Protein AF-A0A1G6AHR9-F1 (afdb_monomer_lite)

Sequence (220 aa):
MNVKSSYRYEGFCAQGEGILCKSDMSFWNGSPKLTDPRGVTFEIEEGVTEVEEGFFDMFPTLVRLDLPGSMKSLPLSDKSREIFRRNGVMISGEFDSFAESFAREQGLSFIHSDIELARAGNYFEHGADIVTLRFRDGTPQLRQESFCQGSSAGSSGGGEETVSLRSDFYKTLSQEDIADMCRGSCYKKVKENPKLGKFLKLAREKDGFWFSFSKPEVKG

Structure (mmCIF, N/CA/C/O backbone):
data_AF-A0A1G6AHR9-F1
#
_entry.id   AF-A0A1G6AHR9-F1
#
loop_
_atom_site.group_PDB
_atom_site.id
_atom_site.type_symbol
_atom_site.label_atom_id
_atom_site.label_alt_id
_atom_site.label_comp_id
_atom_site.label_asym_id
_atom_site.label_entity_id
_atom_site.label_seq_id
_atom_site.pdbx_PDB_ins_code
_atom_site.Cartn_x
_atom_site.Cartn_y
_atom_site.Cartn_z
_atom_site.occupancy
_atom_site.B_iso_or_equiv
_atom_site.auth_seq_id
_atom_site.auth_comp_id
_atom_site.auth_asym_id
_atom_site.auth_atom_id
_atom_site.pdbx_PDB_model_num
ATOM 1 N N . MET A 1 1 ? 6.353 17.408 16.648 1.00 49.16 1 MET A N 1
ATOM 2 C CA . MET A 1 1 ? 5.397 16.469 16.030 1.00 49.16 1 MET A CA 1
ATOM 3 C C . MET A 1 1 ? 4.271 17.300 15.461 1.00 49.16 1 MET A C 1
ATOM 5 O O . MET A 1 1 ? 3.679 18.051 16.219 1.00 49.16 1 MET A O 1
ATOM 9 N N . ASN A 1 2 ? 4.063 17.254 14.148 1.00 55.94 2 ASN A N 1
ATOM 10 C CA . ASN A 1 2 ? 2.998 17.989 13.462 1.00 55.94 2 ASN A CA 1
ATOM 11 C C . ASN A 1 2 ? 2.366 17.038 12.441 1.00 55.94 2 ASN A C 1
ATOM 13 O O . ASN A 1 2 ? 2.574 17.197 11.239 1.00 55.94 2 ASN A O 1
ATOM 17 N N . VAL A 1 3 ? 1.657 16.016 12.922 1.00 58.94 3 VAL A N 1
ATOM 18 C CA . VAL A 1 3 ? 0.803 15.203 12.055 1.00 58.94 3 VAL A CA 1
ATOM 19 C C . VAL A 1 3 ? -0.491 15.989 11.841 1.00 58.94 3 VAL A C 1
ATOM 21 O O . VAL A 1 3 ? -1.150 16.412 12.787 1.00 58.94 3 VAL A O 1
ATOM 24 N N . LYS A 1 4 ? -0.804 16.287 10.584 1.00 63.72 4 LYS A N 1
ATOM 25 C CA . LYS A 1 4 ? -2.020 16.963 10.150 1.00 63.72 4 LYS A CA 1
ATOM 26 C C . LYS A 1 4 ? -2.977 15.937 9.561 1.00 63.72 4 LYS A C 1
ATOM 28 O O . LYS A 1 4 ? -2.671 15.227 8.608 1.00 63.72 4 LYS A O 1
ATOM 33 N N . SER A 1 5 ? -4.170 15.930 10.122 1.00 59.62 5 SER A N 1
ATOM 34 C CA . SER A 1 5 ? -5.309 15.132 9.692 1.00 59.62 5 SER A CA 1
ATOM 35 C C . SER A 1 5 ? -6.088 15.892 8.615 1.00 59.62 5 SER A C 1
ATOM 37 O O . SER A 1 5 ? -6.446 17.053 8.818 1.00 59.62 5 SER A O 1
ATOM 39 N N . SER A 1 6 ? -6.357 15.275 7.463 1.00 57.28 6 SER A N 1
ATOM 40 C CA . SER A 1 6 ? -7.131 15.886 6.374 1.00 57.28 6 SER A CA 1
ATOM 41 C C . SER A 1 6 ? -8.182 14.932 5.796 1.00 57.28 6 SER A C 1
ATOM 43 O O . SER A 1 6 ? -8.174 13.728 6.048 1.00 57.28 6 SER A O 1
ATOM 45 N N . TYR A 1 7 ? -9.145 15.488 5.060 1.00 49.00 7 TYR A N 1
ATOM 46 C CA . TYR A 1 7 ? -10.164 14.721 4.344 1.00 49.00 7 TYR A CA 1
ATOM 47 C C . TYR A 1 7 ? -9.838 14.712 2.846 1.00 49.00 7 TYR A C 1
ATOM 49 O O . TYR A 1 7 ? -9.686 15.784 2.255 1.00 49.00 7 TYR A O 1
ATOM 57 N N . ARG A 1 8 ? -9.781 13.529 2.223 1.00 52.06 8 ARG A N 1
ATOM 58 C CA . ARG A 1 8 ? -9.722 13.370 0.758 1.00 52.06 8 ARG A CA 1
ATOM 59 C C . ARG A 1 8 ? -11.031 12.768 0.256 1.00 52.06 8 ARG A C 1
ATOM 61 O O . ARG A 1 8 ? -11.770 12.164 1.023 1.00 52.06 8 ARG A O 1
ATOM 68 N N . TYR A 1 9 ? -11.346 12.983 -1.024 1.00 42.28 9 TYR A N 1
ATOM 69 C CA . TYR A 1 9 ? -12.672 12.759 -1.626 1.00 42.28 9 TYR A CA 1
ATOM 70 C C . TYR A 1 9 ? -13.303 11.378 -1.308 1.00 42.28 9 TYR A C 1
ATOM 72 O O . TYR A 1 9 ? -14.528 11.291 -1.240 1.00 42.28 9 TYR A O 1
ATOM 80 N N . GLU A 1 10 ? -12.501 10.352 -0.990 1.00 54.78 10 GLU A N 1
ATOM 81 C CA . GLU A 1 10 ? -12.942 8.969 -0.729 1.00 54.78 10 GLU A CA 1
ATOM 82 C C . GLU A 1 10 ? -12.495 8.379 0.633 1.00 54.78 10 GLU A C 1
ATOM 84 O O . GLU A 1 10 ? -12.694 7.192 0.875 1.00 54.78 10 GLU A O 1
ATOM 89 N N . GLY A 1 11 ? -11.931 9.172 1.560 1.00 75.62 11 GLY A N 1
ATOM 90 C CA . GLY A 1 11 ? -11.449 8.636 2.842 1.00 75.62 11 GLY A CA 1
ATOM 91 C C . GLY A 1 11 ? -10.809 9.646 3.801 1.00 75.62 11 GLY A C 1
ATOM 92 O O . GLY A 1 11 ? -10.778 10.857 3.559 1.00 75.62 11 GLY A O 1
ATOM 93 N N . PHE A 1 12 ? -10.302 9.136 4.921 1.00 87.06 12 PHE A N 1
ATOM 94 C CA . PHE A 1 12 ? -9.514 9.899 5.893 1.00 87.06 12 PHE A CA 1
ATOM 95 C C . PHE A 1 12 ? -8.028 9.775 5.569 1.00 87.06 12 PHE A C 1
ATOM 97 O O . PHE A 1 12 ? -7.588 8.721 5.124 1.00 87.06 12 PHE A O 1
ATOM 104 N N . CYS A 1 13 ? -7.260 10.839 5.795 1.00 88.12 13 CYS A N 1
ATOM 105 C CA . CYS A 1 13 ? -5.829 10.854 5.518 1.00 88.12 13 CYS A CA 1
ATOM 106 C C . CYS A 1 13 ? -5.056 11.504 6.673 1.00 88.12 13 CYS A C 1
ATOM 108 O O . CYS A 1 13 ? -5.403 12.605 7.110 1.00 88.12 13 CYS A O 1
ATOM 110 N N . ALA A 1 14 ? -4.004 10.846 7.153 1.00 87.12 14 ALA A N 1
ATOM 111 C CA . ALA A 1 14 ? -3.049 11.401 8.107 1.00 87.12 14 ALA A CA 1
ATOM 112 C C . ALA A 1 14 ? -1.711 11.680 7.413 1.00 87.12 14 ALA A C 1
ATOM 114 O O . ALA A 1 14 ? -1.133 10.784 6.803 1.00 87.12 14 ALA A O 1
ATOM 115 N N . GLN A 1 15 ? -1.211 12.912 7.534 1.00 88.19 15 GLN A N 1
ATOM 116 C CA . GLN A 1 15 ? 0.034 13.361 6.906 1.00 88.19 15 GLN A CA 1
ATOM 117 C C . GLN A 1 15 ? 0.961 14.008 7.929 1.00 88.19 15 GLN A C 1
ATOM 119 O O . GLN A 1 15 ? 0.492 14.703 8.823 1.00 88.19 15 GLN A O 1
ATOM 124 N N . GLY A 1 16 ? 2.274 13.886 7.767 1.00 85.88 16 GLY A N 1
ATOM 125 C CA . GLY A 1 16 ? 3.261 14.573 8.603 1.00 85.88 16 GLY A CA 1
ATOM 126 C C . GLY A 1 16 ? 4.280 13.613 9.195 1.00 85.88 16 GLY A C 1
ATOM 127 O O . GLY A 1 16 ? 4.441 12.498 8.718 1.00 85.88 16 GLY A O 1
ATOM 128 N N . GLU A 1 17 ? 4.986 14.060 10.231 1.00 89.25 17 GLU A N 1
ATOM 129 C CA . GLU A 1 17 ? 6.124 13.321 10.783 1.00 89.25 17 GLU A CA 1
ATOM 130 C C . GLU A 1 17 ? 5.898 12.889 12.235 1.00 89.25 17 GLU A C 1
ATOM 132 O O . GLU A 1 17 ? 5.541 13.706 13.099 1.00 89.25 17 GLU A O 1
ATOM 137 N N . GLY A 1 18 ? 6.201 11.617 12.509 1.00 91.25 18 GLY A N 1
ATOM 138 C C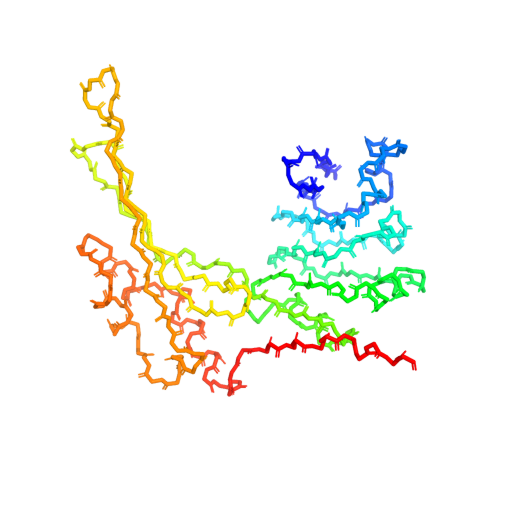A . GLY A 1 18 ? 6.242 11.044 13.853 1.00 91.25 18 GLY A CA 1
ATOM 139 C C . GLY A 1 18 ? 5.038 10.169 14.196 1.00 91.25 18 GLY A C 1
ATOM 140 O O . GLY A 1 18 ? 4.664 9.290 13.422 1.00 91.25 18 GLY A O 1
ATOM 141 N N . ILE A 1 19 ? 4.489 10.365 15.395 1.00 92.56 19 ILE A N 1
ATOM 142 C CA . ILE A 1 19 ? 3.442 9.513 15.973 1.00 92.56 19 ILE A CA 1
ATOM 143 C C . ILE A 1 19 ? 2.072 10.137 15.705 1.00 92.56 19 ILE A C 1
ATOM 145 O O . ILE A 1 19 ? 1.884 11.325 15.966 1.00 92.56 19 ILE A O 1
ATOM 149 N N . LEU A 1 20 ? 1.137 9.333 15.201 1.00 90.50 20 LEU A N 1
ATOM 150 C CA . LEU A 1 20 ? -0.270 9.689 15.041 1.00 90.50 20 LEU A CA 1
ATOM 151 C C . LEU A 1 20 ? -1.034 9.373 16.334 1.00 90.50 20 LEU A C 1
ATOM 153 O O . LEU A 1 20 ? -1.163 8.207 16.714 1.00 90.50 20 LEU A O 1
ATOM 157 N N . CYS A 1 21 ? -1.547 10.405 16.999 1.00 89.94 21 CYS A N 1
ATOM 158 C CA . CYS A 1 21 ? -2.158 10.313 18.326 1.00 89.94 21 CYS A CA 1
ATOM 159 C C . CYS A 1 21 ? -3.669 10.585 18.294 1.00 89.94 21 CYS A C 1
ATOM 161 O O . CYS A 1 21 ? -4.202 11.231 17.389 1.00 89.94 21 CYS A O 1
ATOM 163 N N . LYS A 1 22 ? -4.386 10.177 19.346 1.00 84.94 22 LYS A N 1
ATOM 164 C CA . LYS A 1 22 ? -5.823 10.465 19.525 1.00 84.94 22 LYS A CA 1
ATOM 165 C C . LYS A 1 22 ? -6.130 11.964 19.536 1.00 84.94 22 LYS A C 1
ATOM 167 O O . LYS A 1 22 ? -7.210 12.376 19.120 1.00 84.94 22 LYS A O 1
ATOM 172 N N . SER A 1 23 ? -5.195 12.804 19.980 1.00 83.69 23 SER A N 1
ATOM 173 C CA . SER A 1 23 ? -5.345 14.266 19.941 1.00 83.69 23 SER A CA 1
ATOM 174 C C . SER A 1 23 ? -5.464 14.820 18.517 1.00 83.69 23 SER A C 1
ATOM 176 O O . SER A 1 23 ? -6.190 15.796 18.294 1.00 83.69 23 SER A O 1
ATOM 178 N N . ASP A 1 24 ? -4.826 14.164 17.544 1.00 82.31 24 ASP A N 1
ATOM 179 C CA . ASP A 1 24 ? -4.840 14.562 16.129 1.00 82.31 24 ASP A CA 1
ATOM 180 C C . ASP A 1 24 ? -6.211 14.305 15.480 1.00 82.31 24 ASP A C 1
ATOM 182 O O . ASP A 1 24 ? -6.502 14.767 14.374 1.00 82.31 24 ASP A O 1
ATOM 186 N N . MET A 1 25 ? -7.095 13.608 16.202 1.00 73.31 25 MET A N 1
ATOM 187 C CA . MET A 1 25 ? -8.469 13.310 15.808 1.00 73.31 25 MET A CA 1
ATOM 188 C C . MET A 1 25 ? -9.457 14.423 16.137 1.00 73.31 25 MET A C 1
ATOM 190 O O . MET A 1 25 ? -10.611 14.348 15.713 1.00 73.31 25 MET A O 1
ATOM 194 N N . SER A 1 26 ? -9.042 15.457 16.875 1.00 70.56 26 SER A N 1
ATOM 195 C CA . SER A 1 26 ? -9.893 16.617 17.184 1.00 70.56 26 SER A CA 1
ATOM 196 C C . SER A 1 26 ? -10.528 17.232 15.930 1.00 70.56 26 SER A C 1
ATOM 198 O O . SER A 1 26 ? -11.651 17.724 15.990 1.00 70.56 26 SER A O 1
ATOM 200 N N . PHE A 1 27 ? -9.862 17.110 14.780 1.00 66.69 27 PHE A N 1
ATOM 201 C CA . PHE A 1 27 ? -10.362 17.549 13.480 1.00 66.69 27 PHE A CA 1
ATOM 202 C C . PHE A 1 27 ? -11.520 16.697 12.914 1.00 66.69 27 PHE A C 1
ATOM 204 O O . PHE A 1 27 ? -12.322 17.193 12.126 1.00 66.69 27 PHE A O 1
ATOM 211 N N . TRP A 1 28 ? -11.630 15.420 13.294 1.00 70.25 28 TRP A N 1
ATOM 212 C CA . TRP A 1 28 ? -12.630 14.483 12.759 1.00 70.25 28 TRP A CA 1
ATOM 213 C C . TRP A 1 28 ? -13.734 14.113 13.744 1.00 70.25 28 TRP A C 1
ATOM 215 O O . TRP A 1 28 ? -14.733 13.517 13.336 1.00 70.25 28 TRP A O 1
ATOM 225 N N . ASN A 1 29 ? -13.564 14.435 15.025 1.00 69.94 29 ASN A N 1
ATOM 226 C CA . ASN A 1 29 ? -14.528 14.079 16.055 1.00 69.94 29 ASN A CA 1
ATOM 227 C C . ASN A 1 29 ? -15.922 14.654 15.727 1.00 69.94 29 ASN A C 1
ATOM 229 O O . ASN A 1 29 ? -16.070 15.848 15.479 1.00 69.94 29 ASN A O 1
ATOM 233 N N . GLY A 1 30 ? -16.941 13.790 15.694 1.00 67.81 30 GLY A N 1
ATOM 234 C CA . GLY A 1 30 ? -18.312 14.154 15.311 1.00 67.81 30 GLY A CA 1
ATOM 235 C C . GLY A 1 30 ? -18.598 14.175 13.803 1.00 67.81 30 GLY A C 1
ATOM 236 O O . GLY A 1 30 ? -19.724 14.470 13.408 1.00 67.81 30 GLY A O 1
ATOM 237 N N . SER A 1 31 ? -17.628 13.835 12.946 1.00 78.94 31 SER A N 1
ATOM 238 C CA . SER A 1 31 ? -17.872 13.715 11.506 1.00 78.94 31 SER A CA 1
ATOM 239 C C . SER A 1 31 ? -18.769 12.505 11.202 1.00 78.94 31 SER A C 1
ATOM 241 O O . SER A 1 31 ? -18.386 11.377 11.528 1.00 78.94 31 SER A O 1
ATOM 243 N N . PRO A 1 32 ? -19.908 12.676 10.499 1.00 75.56 32 PRO A N 1
ATOM 244 C CA . PRO A 1 32 ? -20.780 11.558 10.118 1.00 75.56 32 PRO A CA 1
ATOM 245 C C . PRO A 1 32 ? -20.087 10.558 9.180 1.00 75.56 32 PRO A C 1
ATOM 247 O O . PRO A 1 32 ? -20.541 9.427 9.026 1.00 75.56 32 PRO A O 1
ATOM 250 N N . LYS A 1 33 ? -18.959 10.953 8.575 1.00 79.62 33 LYS A N 1
ATOM 251 C CA . LYS A 1 33 ? -18.164 10.102 7.685 1.00 79.62 33 LYS A CA 1
ATOM 252 C C . LYS A 1 33 ? -17.403 8.999 8.418 1.00 79.62 33 LYS A C 1
ATOM 254 O O . LYS A 1 33 ? -17.028 8.025 7.786 1.00 79.62 33 LYS A O 1
ATOM 259 N N . LEU A 1 34 ? -17.192 9.119 9.734 1.00 80.88 34 LEU A N 1
ATOM 260 C CA . LEU A 1 34 ? -16.561 8.060 10.544 1.00 80.88 34 LEU A CA 1
ATOM 261 C C . LEU A 1 34 ? -17.422 6.787 10.605 1.00 80.88 34 LEU A C 1
ATOM 263 O O . LEU A 1 34 ? -16.926 5.684 10.840 1.00 80.88 34 LEU A O 1
ATOM 267 N N . THR A 1 35 ? -18.727 6.953 10.405 1.00 81.94 35 THR A N 1
ATOM 268 C CA . THR A 1 35 ? -19.740 5.900 10.466 1.00 81.94 35 THR A CA 1
ATOM 269 C C . THR A 1 35 ? -20.418 5.693 9.114 1.00 81.94 35 THR A C 1
ATOM 271 O O . THR A 1 35 ? -21.567 5.256 9.082 1.00 81.94 35 THR A O 1
ATOM 274 N N . ASP A 1 36 ? -19.757 6.048 8.005 1.00 83.56 36 ASP A N 1
ATOM 275 C CA . ASP A 1 36 ? -20.334 5.858 6.673 1.00 83.56 36 ASP A CA 1
ATOM 276 C C . ASP A 1 36 ? -20.622 4.360 6.452 1.00 83.56 36 ASP A C 1
ATOM 278 O O . ASP A 1 36 ? -19.705 3.539 6.536 1.00 83.56 36 ASP A O 1
ATOM 282 N N . PRO A 1 37 ? -21.880 3.967 6.180 1.00 80.50 37 PRO A N 1
ATOM 283 C CA . PRO A 1 37 ? -22.239 2.560 6.021 1.00 80.50 37 PRO A CA 1
ATOM 284 C C . PRO A 1 37 ? -21.589 1.905 4.796 1.00 80.50 37 PRO A C 1
ATOM 286 O O . PRO A 1 37 ? -21.571 0.680 4.709 1.00 80.50 37 PRO A O 1
ATOM 289 N N . ARG A 1 38 ? -21.048 2.689 3.853 1.00 82.06 38 ARG A N 1
ATOM 290 C CA . ARG A 1 38 ? -20.290 2.178 2.698 1.00 82.06 38 ARG A CA 1
ATOM 291 C C . ARG A 1 38 ? -18.885 1.705 3.072 1.00 82.06 38 ARG A C 1
ATOM 293 O O . ARG A 1 38 ? -18.227 1.076 2.250 1.00 82.06 38 ARG A O 1
ATOM 300 N N . GLY A 1 39 ? -18.454 1.977 4.300 1.00 84.69 39 GLY A N 1
ATOM 301 C CA . GLY A 1 39 ? -17.122 1.672 4.781 1.00 84.69 39 GLY A CA 1
ATOM 302 C C . GLY A 1 39 ? -16.178 2.861 4.651 1.00 84.69 39 GLY A C 1
ATOM 303 O O . GLY A 1 39 ? -16.315 3.716 3.776 1.00 84.69 39 GLY A O 1
ATOM 304 N N . VAL A 1 40 ? -15.212 2.905 5.558 1.00 89.44 40 VAL A N 1
ATOM 305 C CA . VAL A 1 40 ? -14.203 3.955 5.635 1.00 89.44 40 VAL A CA 1
ATOM 306 C C . VAL A 1 40 ? -12.856 3.435 5.149 1.00 89.44 40 VAL A C 1
ATOM 308 O O . VAL A 1 40 ? -12.387 2.386 5.593 1.00 89.44 40 VAL A O 1
ATOM 311 N N . THR A 1 41 ? -12.212 4.208 4.279 1.00 90.38 41 THR A N 1
ATOM 312 C CA . THR A 1 41 ? -10.796 4.052 3.935 1.00 90.38 41 THR A CA 1
ATOM 313 C C . THR A 1 41 ? -9.971 5.074 4.707 1.00 90.38 41 THR A C 1
ATOM 315 O O . THR A 1 41 ? -10.351 6.245 4.797 1.00 90.38 41 THR A O 1
ATOM 318 N N . PHE A 1 42 ? -8.856 4.626 5.279 1.00 91.81 42 PHE A N 1
ATOM 319 C CA . PHE A 1 42 ? -7.911 5.475 5.993 1.00 91.81 42 PHE A CA 1
ATOM 320 C C . PHE A 1 42 ? -6.518 5.341 5.373 1.00 91.81 42 PHE A C 1
ATOM 322 O O . PHE A 1 42 ? -5.980 4.242 5.298 1.00 91.81 42 PHE A O 1
ATOM 329 N N . GLU A 1 43 ? -5.934 6.454 4.949 1.00 92.81 43 GLU A N 1
ATOM 330 C CA . GL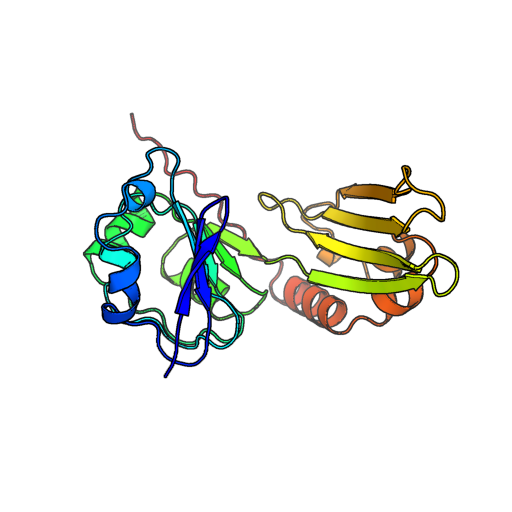U A 1 43 ? -4.592 6.535 4.374 1.00 92.81 43 GLU A CA 1
ATOM 331 C C . GLU A 1 43 ? -3.638 7.183 5.381 1.00 92.81 43 GLU A C 1
ATOM 333 O O . GLU A 1 43 ? -3.888 8.286 5.870 1.00 92.81 43 GLU A O 1
ATOM 338 N N . ILE A 1 44 ? -2.541 6.507 5.707 1.00 92.69 44 ILE A N 1
ATOM 339 C CA . ILE A 1 44 ? -1.424 7.102 6.439 1.00 92.69 44 ILE A CA 1
ATOM 340 C C . ILE A 1 44 ? -0.309 7.372 5.429 1.00 92.69 44 ILE A C 1
ATOM 342 O O . ILE A 1 44 ? 0.151 6.462 4.743 1.00 92.69 44 ILE A O 1
ATOM 346 N N . GLU A 1 45 ? 0.129 8.622 5.330 1.00 91.19 45 GLU A N 1
ATOM 347 C CA . GLU A 1 45 ? 1.196 9.007 4.408 1.00 91.19 45 GLU A CA 1
ATOM 348 C C . GLU A 1 45 ? 2.596 8.832 5.004 1.00 91.19 45 GLU A C 1
ATOM 350 O O . GLU A 1 45 ? 2.790 8.731 6.219 1.00 91.19 45 GLU A O 1
ATOM 355 N N . GLU A 1 46 ? 3.586 8.826 4.108 1.00 91.25 46 GLU A N 1
ATOM 356 C CA . GLU A 1 46 ? 5.005 8.805 4.453 1.00 91.25 46 GLU A CA 1
ATOM 357 C C . GLU A 1 46 ? 5.376 9.874 5.490 1.00 91.25 46 GLU A C 1
ATOM 359 O O . GLU A 1 46 ? 4.892 11.007 5.462 1.00 91.25 46 GLU A O 1
ATOM 364 N N . GLY A 1 47 ? 6.281 9.497 6.395 1.00 91.12 47 GLY A N 1
ATOM 365 C CA . GLY A 1 47 ? 6.736 10.322 7.518 1.00 91.12 47 GLY A CA 1
ATOM 366 C C . GLY A 1 47 ? 6.095 9.937 8.853 1.00 91.12 47 GLY A C 1
ATOM 367 O O . GLY A 1 47 ? 6.732 10.083 9.902 1.00 91.12 47 GLY A O 1
ATOM 368 N N . VAL A 1 48 ? 4.888 9.365 8.838 1.00 93.38 48 VAL A N 1
ATOM 369 C CA . VAL A 1 48 ? 4.273 8.789 10.039 1.00 93.38 48 VAL A CA 1
ATOM 370 C C . VAL A 1 48 ? 4.926 7.440 10.330 1.00 93.38 48 VAL A C 1
ATOM 372 O O . VAL A 1 48 ? 4.994 6.559 9.469 1.00 93.38 48 VAL A O 1
ATOM 375 N N . THR A 1 49 ? 5.434 7.273 11.548 1.00 94.19 49 THR A N 1
ATOM 376 C CA . THR A 1 49 ? 6.196 6.082 11.947 1.00 94.19 49 THR A CA 1
ATOM 377 C C . THR A 1 49 ? 5.449 5.191 12.923 1.00 94.19 49 THR A C 1
ATOM 379 O O . THR A 1 49 ? 5.738 3.999 12.987 1.00 94.19 49 THR A O 1
ATOM 382 N N . GLU A 1 50 ? 4.524 5.742 13.708 1.00 95.00 50 GLU A N 1
ATOM 383 C CA . GLU A 1 50 ? 3.795 4.997 14.736 1.00 95.00 50 GLU A CA 1
ATOM 384 C C . GLU A 1 50 ? 2.366 5.520 14.880 1.00 95.00 50 GLU A C 1
ATOM 386 O O . GLU A 1 50 ? 2.089 6.688 14.600 1.00 95.00 50 GLU A O 1
ATOM 391 N N . VAL A 1 51 ? 1.470 4.661 15.360 1.00 94.12 51 VAL A N 1
ATOM 392 C CA . VAL A 1 51 ? 0.091 5.020 15.710 1.00 94.12 51 VAL A CA 1
ATOM 393 C C . VAL A 1 51 ? -0.150 4.718 17.185 1.00 94.12 51 VAL A C 1
ATOM 395 O O . VAL A 1 51 ? 0.203 3.648 17.670 1.00 94.12 51 VAL A O 1
ATOM 398 N N . GLU A 1 52 ? -0.761 5.648 17.909 1.00 94.19 52 GLU A N 1
ATOM 399 C CA . GLU A 1 52 ? -1.133 5.444 19.308 1.00 94.19 52 GLU A CA 1
ATOM 400 C C . GLU A 1 52 ? -2.196 4.339 19.458 1.00 94.19 52 GLU A C 1
ATOM 402 O O . GLU A 1 52 ? -3.141 4.229 18.669 1.00 94.19 52 GLU A O 1
ATOM 407 N N . GLU A 1 53 ? -2.082 3.535 20.517 1.00 94.19 53 GLU A N 1
ATOM 408 C CA . GLU A 1 53 ? -3.039 2.467 20.794 1.00 94.19 53 GLU A CA 1
ATOM 409 C C . GLU A 1 53 ? -4.475 2.997 20.938 1.00 94.19 53 GLU A C 1
ATOM 411 O O . GLU A 1 53 ? -4.772 3.931 21.690 1.00 94.19 53 GLU A O 1
ATOM 416 N N . GLY A 1 54 ? -5.404 2.354 20.231 1.00 89.31 54 GLY A N 1
ATOM 417 C CA . GLY A 1 54 ? -6.823 2.707 20.246 1.00 89.31 54 GLY A CA 1
ATOM 418 C C . GLY A 1 54 ? -7.167 3.946 19.418 1.00 89.31 54 GLY A C 1
ATOM 419 O O . GLY A 1 54 ? -8.300 4.412 19.476 1.00 89.31 54 GLY A O 1
ATOM 420 N N . PHE A 1 55 ? -6.235 4.483 18.626 1.00 91.56 55 PHE A N 1
ATOM 421 C CA . PHE A 1 55 ? -6.551 5.495 17.613 1.00 91.56 55 PHE A CA 1
ATOM 422 C C . PHE A 1 55 ? -7.687 5.034 16.681 1.00 91.56 55 PHE A C 1
ATOM 424 O O . PHE A 1 55 ? -8.625 5.779 16.395 1.00 91.56 55 PHE A O 1
ATOM 431 N N . PHE A 1 56 ? -7.659 3.764 16.266 1.00 92.50 56 PHE A N 1
ATOM 432 C CA . PHE A 1 56 ? -8.657 3.213 15.350 1.00 92.50 56 PHE A CA 1
ATOM 433 C C . PHE A 1 56 ? -10.016 2.882 15.992 1.00 92.50 56 PHE A C 1
ATOM 435 O O . PHE A 1 56 ? -10.969 2.556 15.282 1.00 92.50 56 PHE A O 1
ATOM 442 N N . ASP A 1 57 ? -10.172 3.062 17.307 1.00 91.31 57 ASP A N 1
ATOM 443 C CA . ASP A 1 57 ? -11.422 2.781 18.030 1.00 91.31 57 ASP A CA 1
ATOM 444 C C . ASP A 1 57 ? -12.594 3.672 17.608 1.00 91.31 57 ASP A C 1
ATOM 446 O O . ASP A 1 57 ? -13.749 3.390 17.956 1.00 91.31 57 ASP A O 1
ATOM 450 N N . MET A 1 58 ? -12.308 4.756 16.887 1.00 86.50 58 MET A N 1
ATOM 451 C CA . MET A 1 58 ? -13.296 5.703 16.376 1.00 86.50 58 MET A CA 1
ATOM 452 C C . MET A 1 58 ? -13.734 5.431 14.934 1.00 86.50 58 MET A C 1
ATOM 454 O O . MET A 1 58 ? -14.604 6.144 14.437 1.00 86.50 58 MET A O 1
ATOM 458 N N . PHE A 1 59 ? -13.180 4.414 14.267 1.00 90.19 59 PHE A N 1
ATOM 459 C CA . PHE A 1 59 ? -13.538 4.053 12.891 1.00 90.19 59 PHE A CA 1
ATOM 460 C C . PHE A 1 59 ? -14.299 2.719 12.866 1.00 90.19 59 PHE A C 1
ATOM 462 O O . PHE A 1 59 ? -13.781 1.715 12.381 1.00 90.19 59 PHE A O 1
ATOM 469 N N . PRO A 1 60 ? -15.547 2.661 13.372 1.00 90.25 60 PRO A N 1
ATOM 470 C CA . PRO A 1 60 ? -16.295 1.406 13.491 1.00 90.25 60 PRO A CA 1
ATOM 471 C C . PRO A 1 60 ? -16.598 0.745 12.140 1.00 90.25 60 PRO A C 1
ATOM 473 O O . PRO A 1 60 ? -16.887 -0.450 12.093 1.00 90.25 60 PRO A O 1
ATOM 476 N N . THR A 1 61 ? -16.544 1.517 11.055 1.00 91.88 61 THR A N 1
ATOM 477 C CA . THR A 1 61 ? -16.821 1.086 9.680 1.00 91.88 61 THR A CA 1
ATOM 478 C C . THR A 1 61 ? -15.553 1.026 8.825 1.00 91.88 61 THR A C 1
ATOM 480 O O . THR A 1 61 ? -15.649 0.981 7.605 1.00 91.88 61 THR A O 1
ATOM 483 N N . LEU A 1 62 ? -14.354 1.024 9.427 1.00 92.56 62 LEU A N 1
ATOM 484 C CA . LEU A 1 62 ? -13.100 0.890 8.679 1.00 92.56 62 LEU A CA 1
ATOM 485 C C . LEU A 1 62 ? -13.124 -0.391 7.836 1.00 92.56 62 LEU A C 1
ATOM 487 O O . LEU A 1 62 ? -13.410 -1.462 8.370 1.00 92.56 62 LEU A O 1
ATOM 491 N N . VAL A 1 63 ? -12.827 -0.269 6.543 1.00 92.38 63 VAL A N 1
ATOM 492 C CA . VAL A 1 63 ? -12.733 -1.393 5.593 1.00 92.38 63 VAL A CA 1
ATOM 493 C C . VAL A 1 63 ? -11.361 -1.485 4.937 1.00 92.38 63 VAL A C 1
ATOM 495 O O . VAL A 1 63 ? -10.974 -2.561 4.489 1.00 92.38 63 VAL A O 1
ATOM 498 N N . ARG A 1 64 ? -10.606 -0.382 4.896 1.00 92.12 64 ARG A N 1
ATOM 499 C CA . ARG A 1 64 ? -9.279 -0.342 4.283 1.00 92.12 64 ARG A CA 1
ATOM 500 C C . ARG A 1 64 ? -8.349 0.609 5.025 1.00 92.12 64 ARG A C 1
ATOM 502 O O . ARG A 1 64 ? -8.760 1.715 5.376 1.00 92.12 64 ARG A O 1
ATOM 509 N N . LEU A 1 65 ? -7.113 0.171 5.232 1.00 94.50 65 LEU A N 1
ATOM 510 C CA . LEU A 1 65 ? -6.057 0.941 5.876 1.00 94.50 65 LEU A CA 1
ATOM 511 C C . LEU A 1 65 ? -4.776 0.877 5.043 1.00 94.50 65 LEU A C 1
ATOM 513 O O . LEU A 1 65 ? -4.171 -0.187 4.918 1.00 94.50 65 LEU A O 1
ATOM 517 N N . ASP A 1 66 ? -4.356 2.026 4.525 1.00 93.50 66 ASP A N 1
ATOM 518 C CA . ASP A 1 66 ? -3.151 2.160 3.712 1.00 93.50 66 ASP A CA 1
ATOM 519 C C . ASP A 1 66 ? -2.009 2.651 4.611 1.00 93.50 66 ASP A C 1
ATOM 521 O O . ASP A 1 66 ? -2.098 3.716 5.227 1.00 93.50 66 ASP A O 1
ATOM 525 N N . LEU A 1 67 ? -0.965 1.830 4.739 1.00 94.50 67 LEU A N 1
ATOM 526 C CA . LEU A 1 67 ? 0.186 2.055 5.610 1.00 94.50 67 LEU A CA 1
ATOM 527 C C . LEU A 1 67 ? 1.433 2.413 4.782 1.00 94.50 67 LEU A C 1
ATOM 529 O O . LEU A 1 67 ? 1.731 1.719 3.803 1.00 94.50 67 LEU A O 1
ATOM 533 N N . PRO A 1 68 ? 2.199 3.441 5.190 1.00 93.38 68 PRO A N 1
ATOM 534 C CA . PRO A 1 68 ? 3.403 3.863 4.487 1.00 93.38 68 PRO A CA 1
ATOM 535 C C . PRO A 1 68 ? 4.584 2.940 4.807 1.00 93.38 68 PRO A C 1
ATOM 537 O O . PRO A 1 68 ? 4.585 2.222 5.814 1.00 93.38 68 PRO A O 1
ATOM 540 N N . GLY A 1 69 ? 5.638 3.012 3.994 1.00 90.38 69 GLY A N 1
ATOM 541 C CA . GLY A 1 69 ? 6.896 2.308 4.243 1.00 90.38 69 GLY A CA 1
ATOM 542 C C . GLY A 1 69 ? 7.610 2.795 5.510 1.00 90.38 69 GLY A C 1
ATOM 543 O O . GLY A 1 69 ? 8.342 2.028 6.137 1.00 90.38 69 GLY A O 1
ATOM 544 N N . SER A 1 70 ? 7.363 4.039 5.940 1.00 93.06 70 SER A N 1
ATOM 545 C CA . SER A 1 70 ? 7.894 4.597 7.191 1.00 93.06 70 SER A CA 1
ATOM 546 C C . SER A 1 70 ? 7.298 3.998 8.471 1.00 93.06 70 SER A C 1
ATOM 548 O O . SER A 1 70 ? 7.865 4.213 9.547 1.00 93.06 70 SER A O 1
ATOM 550 N N . MET A 1 71 ? 6.179 3.267 8.384 1.00 94.94 71 MET A N 1
ATOM 551 C CA . MET A 1 71 ? 5.464 2.720 9.539 1.00 94.94 71 MET A CA 1
ATOM 552 C C . MET A 1 71 ? 6.266 1.620 10.245 1.00 94.94 71 MET A C 1
ATOM 554 O O . MET A 1 71 ? 6.802 0.710 9.615 1.00 94.94 71 MET A O 1
ATOM 558 N N . LYS A 1 72 ? 6.311 1.684 11.576 1.00 93.94 72 LYS A N 1
ATOM 559 C CA . LYS A 1 72 ? 7.062 0.757 12.438 1.00 93.94 72 LYS A CA 1
ATOM 560 C C . LYS A 1 72 ? 6.211 0.106 13.517 1.00 93.94 72 LYS A C 1
ATOM 562 O O . LYS A 1 72 ? 6.565 -0.975 13.978 1.00 93.94 72 LYS A O 1
ATOM 567 N N . SER A 1 73 ? 5.148 0.772 13.964 1.00 94.31 73 SER A N 1
ATOM 568 C CA . SER A 1 73 ? 4.339 0.306 15.089 1.00 94.31 73 SER A CA 1
ATOM 569 C C . SER A 1 73 ? 2.882 0.725 14.949 1.00 94.31 73 SER A C 1
ATOM 571 O O . SER A 1 73 ? 2.577 1.891 14.705 1.00 94.31 73 SER A O 1
ATOM 573 N N . LEU A 1 74 ? 1.983 -0.238 15.136 1.00 95.50 74 LEU A N 1
ATOM 574 C CA . LEU A 1 74 ? 0.538 -0.036 15.117 1.00 95.50 74 LEU A CA 1
ATOM 575 C C . LEU A 1 74 ? -0.110 -0.933 16.186 1.00 95.50 74 LEU A C 1
ATOM 577 O O . LEU A 1 74 ? -0.665 -1.989 15.871 1.00 95.50 74 LEU A O 1
ATOM 581 N N . PRO A 1 75 ? 0.013 -0.576 17.476 1.00 93.75 75 PRO A N 1
ATOM 582 C CA . PRO A 1 75 ? -0.670 -1.277 18.551 1.00 93.75 75 PRO A CA 1
ATOM 583 C C . PRO A 1 75 ? -2.192 -1.168 18.390 1.00 93.75 75 PRO A C 1
ATOM 585 O O . PRO A 1 75 ? -2.763 -0.079 18.318 1.00 93.75 75 PRO A O 1
ATOM 588 N N . LEU A 1 76 ? -2.859 -2.322 18.361 1.00 93.44 76 LEU A N 1
ATOM 589 C CA . LEU A 1 76 ? -4.316 -2.406 18.361 1.00 93.44 76 LEU A CA 1
ATOM 590 C C . LEU A 1 76 ? -4.836 -2.699 19.771 1.00 93.44 76 LEU A C 1
ATOM 592 O O . LEU A 1 76 ? -4.504 -3.745 20.345 1.00 93.44 76 LEU A O 1
ATOM 596 N N . SER A 1 77 ? -5.737 -1.839 20.249 1.00 94.88 77 SER A N 1
ATOM 597 C CA . SER A 1 77 ? -6.588 -2.124 21.407 1.00 94.88 77 SER A CA 1
ATOM 598 C C . SER A 1 77 ? -7.566 -3.263 21.086 1.00 94.88 77 SER A C 1
ATOM 600 O O . SER A 1 77 ? -7.811 -3.579 19.916 1.00 94.88 77 SER A O 1
ATOM 602 N N . ASP A 1 78 ? -8.183 -3.862 22.106 1.00 95.25 78 ASP A N 1
ATOM 603 C CA . ASP A 1 78 ? -9.159 -4.947 21.916 1.00 95.25 78 ASP A CA 1
ATOM 604 C C . ASP A 1 78 ? -10.326 -4.542 21.005 1.00 95.25 78 ASP A C 1
ATOM 606 O O . ASP A 1 78 ? -10.736 -5.306 20.127 1.00 95.25 78 ASP A O 1
ATOM 610 N N . LYS A 1 79 ? -10.807 -3.302 21.147 1.00 94.56 79 LYS A N 1
ATOM 611 C CA . LYS A 1 79 ? -11.888 -2.755 20.322 1.00 94.56 79 LYS A CA 1
ATOM 612 C C . LYS A 1 79 ? -11.459 -2.590 18.862 1.00 94.56 79 LYS A C 1
ATOM 614 O O . LYS A 1 79 ? -12.193 -2.999 17.963 1.00 94.56 79 LYS A O 1
ATOM 619 N N . SER A 1 80 ? -10.268 -2.050 18.609 1.00 93.44 80 SER A N 1
ATOM 620 C CA . SER A 1 80 ? -9.730 -1.938 17.249 1.00 93.44 80 SER A CA 1
ATOM 621 C C . SER A 1 80 ? -9.520 -3.318 16.616 1.00 93.44 80 SER A C 1
ATOM 623 O O . SER A 1 80 ? -9.860 -3.508 15.451 1.00 93.44 80 SER A O 1
ATOM 625 N N . ARG A 1 81 ? -9.049 -4.318 17.377 1.00 93.88 81 ARG A N 1
ATOM 626 C CA . ARG A 1 81 ? -8.924 -5.706 16.883 1.00 93.88 81 ARG A CA 1
ATOM 627 C C . ARG A 1 81 ? -10.270 -6.300 16.488 1.00 93.88 81 ARG A C 1
ATOM 629 O O . ARG A 1 81 ? -10.357 -6.966 15.457 1.00 93.88 81 ARG A O 1
ATOM 636 N N . GLU A 1 82 ? -11.310 -6.072 17.286 1.00 94.31 82 GLU A N 1
ATOM 637 C CA . GLU A 1 82 ? -12.665 -6.519 16.961 1.00 94.31 82 GLU A CA 1
ATOM 638 C C . GLU A 1 82 ? -13.172 -5.861 15.674 1.00 94.31 82 GLU A C 1
ATOM 640 O O . GLU A 1 82 ? -13.645 -6.564 14.784 1.00 94.31 82 GLU A O 1
ATOM 645 N N . ILE A 1 83 ? -13.005 -4.540 15.530 1.00 93.25 83 ILE A N 1
ATOM 646 C CA . ILE A 1 83 ? -13.373 -3.799 14.312 1.00 93.25 83 ILE A CA 1
ATOM 647 C C . ILE A 1 83 ? -12.652 -4.380 13.092 1.00 93.25 83 ILE A C 1
ATOM 649 O O . ILE A 1 83 ? -13.297 -4.677 12.087 1.00 93.25 83 ILE A O 1
ATOM 653 N N . PHE A 1 84 ? -11.334 -4.583 13.189 1.00 93.69 84 PHE A N 1
ATOM 654 C CA . PHE A 1 84 ? -10.513 -5.056 12.073 1.00 93.69 84 PHE A CA 1
ATOM 655 C C . PHE A 1 84 ? -10.953 -6.442 11.604 1.00 93.69 84 PHE A C 1
ATOM 657 O O . PHE A 1 84 ? -11.120 -6.665 10.405 1.00 93.69 84 PHE A O 1
ATOM 664 N N . ARG A 1 85 ? -11.206 -7.358 12.546 1.00 91.94 85 ARG A N 1
ATOM 665 C CA . ARG A 1 85 ? -11.670 -8.718 12.239 1.00 91.94 85 ARG A CA 1
ATOM 666 C C . ARG A 1 85 ? -13.097 -8.740 11.714 1.00 91.94 85 ARG A C 1
ATOM 668 O O . ARG A 1 85 ? -13.356 -9.381 10.702 1.00 91.94 85 ARG A O 1
ATOM 675 N N . ARG A 1 86 ? -14.019 -8.047 12.388 1.00 93.06 86 ARG A N 1
ATOM 676 C CA . ARG A 1 86 ? -15.441 -8.016 12.023 1.00 93.06 86 ARG A CA 1
ATOM 677 C C . ARG A 1 86 ? -15.643 -7.458 10.621 1.00 93.06 86 ARG A C 1
ATOM 679 O O . ARG A 1 86 ? -16.440 -8.000 9.863 1.00 93.06 86 ARG A O 1
ATOM 686 N N . ASN A 1 87 ? -14.938 -6.379 10.297 1.00 91.69 87 ASN A N 1
ATOM 687 C CA . ASN A 1 87 ? -15.091 -5.706 9.014 1.00 91.69 87 ASN A CA 1
ATOM 688 C C . ASN A 1 87 ? -14.220 -6.334 7.913 1.00 91.69 87 ASN A C 1
ATOM 690 O O . ASN A 1 87 ? -14.382 -5.973 6.752 1.00 91.69 87 ASN A O 1
ATOM 694 N N . GLY A 1 88 ? -13.300 -7.244 8.258 1.00 90.00 88 GLY A N 1
ATOM 695 C CA . GLY A 1 88 ? -12.329 -7.789 7.311 1.00 90.00 88 GLY A CA 1
ATOM 696 C C . GLY A 1 88 ? -11.449 -6.691 6.715 1.00 90.00 88 GLY A C 1
ATOM 697 O O . GLY A 1 88 ? -11.339 -6.594 5.496 1.00 90.00 88 GLY A O 1
ATOM 698 N N . VAL A 1 89 ? -10.878 -5.830 7.570 1.00 92.44 89 VAL A N 1
ATOM 699 C CA . VAL A 1 89 ? -10.094 -4.670 7.123 1.00 92.44 89 VAL A CA 1
ATOM 700 C C . VAL A 1 89 ? -8.958 -5.122 6.214 1.00 92.44 89 VAL A C 1
ATOM 702 O O . VAL A 1 89 ? -8.124 -5.947 6.589 1.00 92.44 89 VAL A O 1
ATOM 705 N N . MET A 1 90 ? -8.921 -4.538 5.023 1.00 91.62 90 MET A N 1
ATOM 706 C CA . MET A 1 90 ? -7.865 -4.741 4.048 1.00 91.62 90 MET A CA 1
ATOM 707 C C . MET A 1 90 ? -6.707 -3.792 4.336 1.00 91.62 90 MET A C 1
ATOM 709 O O . MET A 1 90 ? -6.874 -2.572 4.323 1.00 91.62 90 MET A O 1
ATOM 713 N N . ILE A 1 91 ? -5.530 -4.350 4.583 1.00 93.31 91 ILE A N 1
ATOM 714 C CA . ILE A 1 91 ? -4.303 -3.579 4.754 1.00 93.31 91 ILE A CA 1
ATOM 715 C C . ILE A 1 91 ? -3.656 -3.377 3.383 1.00 93.31 91 ILE A C 1
ATOM 717 O O . ILE A 1 91 ? -3.501 -4.335 2.628 1.00 93.31 91 ILE A O 1
ATOM 721 N N . SER A 1 92 ? -3.259 -2.150 3.062 1.00 91.19 92 SER A N 1
ATOM 722 C CA . SER A 1 92 ? -2.425 -1.852 1.897 1.00 91.19 92 SER A CA 1
ATOM 723 C C . SER A 1 92 ? -1.056 -1.362 2.342 1.00 91.19 92 SER A C 1
ATOM 725 O O . SER A 1 92 ? -0.953 -0.620 3.317 1.00 91.19 92 SER A O 1
ATOM 727 N N . GLY A 1 93 ? 0.002 -1.743 1.633 1.00 90.75 93 GLY A N 1
ATOM 728 C CA . GLY A 1 93 ? 1.345 -1.236 1.915 1.00 90.75 93 GLY A CA 1
ATOM 729 C C . GLY A 1 93 ? 2.413 -1.776 0.973 1.00 90.75 93 GLY A C 1
ATOM 730 O O . GLY A 1 93 ? 2.143 -2.584 0.083 1.00 90.75 93 GLY A O 1
ATOM 731 N N . GLU A 1 94 ? 3.654 -1.333 1.157 1.00 88.00 94 GLU A N 1
ATOM 732 C CA . GLU A 1 94 ? 4.772 -1.805 0.335 1.00 88.00 94 GLU A CA 1
ATOM 733 C C . GLU A 1 94 ? 5.035 -3.313 0.523 1.00 88.00 94 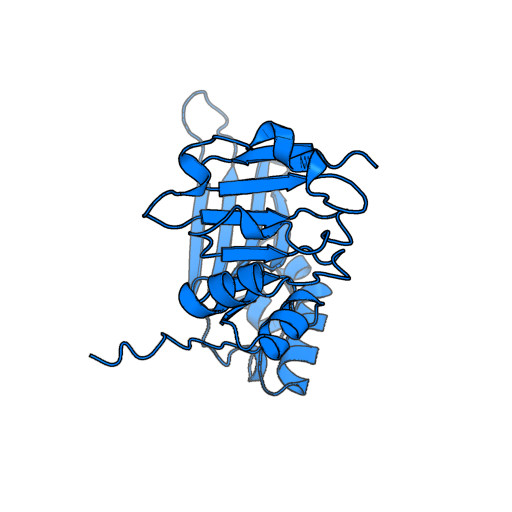GLU A C 1
ATOM 735 O O . GLU A 1 94 ? 4.753 -3.897 1.572 1.00 88.00 94 GLU A O 1
ATOM 740 N N . PHE A 1 95 ? 5.597 -3.963 -0.499 1.00 83.56 95 PHE A N 1
ATOM 741 C CA . PHE A 1 95 ? 6.048 -5.355 -0.407 1.00 83.56 95 PHE A CA 1
ATOM 742 C C . PHE A 1 95 ? 7.191 -5.503 0.610 1.00 83.56 95 PHE A C 1
ATOM 744 O O . PHE A 1 95 ? 8.114 -4.688 0.602 1.00 83.56 95 PHE A O 1
ATOM 751 N N . ASP A 1 96 ? 7.172 -6.567 1.424 1.00 84.00 96 ASP A N 1
ATOM 752 C CA . ASP A 1 96 ? 8.173 -6.826 2.469 1.00 84.00 96 ASP A CA 1
ATOM 753 C C . ASP A 1 96 ? 8.277 -5.684 3.491 1.00 84.00 96 ASP A C 1
ATOM 755 O O . ASP A 1 96 ? 9.360 -5.316 3.942 1.00 84.00 96 ASP A O 1
ATOM 759 N N . SER A 1 97 ? 7.130 -5.091 3.827 1.00 89.38 97 SER A N 1
ATOM 760 C CA . SER A 1 97 ? 7.030 -3.992 4.785 1.00 89.38 97 SER A CA 1
ATOM 761 C C . SER A 1 97 ? 6.430 -4.435 6.118 1.00 89.38 97 SER A C 1
ATOM 763 O O . SER A 1 97 ? 5.921 -5.552 6.284 1.00 89.38 97 SER A O 1
ATOM 765 N N . PHE A 1 98 ? 6.445 -3.508 7.079 1.00 92.69 98 PHE A N 1
ATOM 766 C CA . PHE A 1 98 ? 5.688 -3.638 8.320 1.00 92.69 98 PHE A CA 1
ATOM 767 C C . PHE A 1 98 ? 4.212 -3.966 8.050 1.00 92.69 98 PHE A C 1
ATOM 769 O O . PHE A 1 98 ? 3.651 -4.818 8.732 1.00 92.69 98 PHE A O 1
ATOM 776 N N . ALA A 1 99 ? 3.602 -3.353 7.030 1.00 92.44 99 ALA A N 1
ATOM 777 C CA . ALA A 1 99 ? 2.191 -3.537 6.705 1.00 92.44 99 ALA A CA 1
ATOM 778 C C . ALA A 1 99 ? 1.850 -4.997 6.361 1.00 92.44 99 ALA A C 1
ATOM 780 O O . ALA A 1 99 ? 0.859 -5.528 6.858 1.00 92.44 99 ALA A O 1
ATOM 781 N N . GLU A 1 100 ? 2.701 -5.663 5.572 1.00 89.56 100 GLU A N 1
ATOM 782 C CA . GLU A 1 100 ? 2.533 -7.077 5.211 1.00 89.56 100 GLU A CA 1
ATOM 783 C C . GLU A 1 100 ? 2.640 -7.978 6.450 1.00 89.56 100 GLU A C 1
ATOM 785 O O . GLU A 1 100 ? 1.799 -8.850 6.684 1.00 89.56 100 GLU A O 1
ATOM 790 N N . SER A 1 101 ? 3.661 -7.740 7.280 1.00 90.50 101 SER A N 1
ATOM 791 C CA . SER A 1 101 ? 3.886 -8.521 8.502 1.00 90.50 101 SER A CA 1
ATOM 792 C C . SER A 1 101 ? 2.739 -8.346 9.496 1.00 90.50 101 SER A C 1
ATOM 794 O O . SER A 1 101 ? 2.209 -9.337 9.995 1.00 90.50 101 SER A O 1
ATOM 796 N N . PHE A 1 102 ? 2.296 -7.106 9.702 1.00 92.00 102 PHE A N 1
ATOM 797 C CA . PHE A 1 102 ? 1.163 -6.760 10.550 1.00 92.00 102 PHE A CA 1
ATOM 798 C C . PHE A 1 102 ? -0.132 -7.425 10.072 1.00 92.00 102 PHE A C 1
ATOM 800 O O . PHE A 1 102 ? -0.828 -8.068 10.858 1.00 92.00 102 PHE A O 1
ATOM 807 N N . ALA A 1 103 ? -0.446 -7.323 8.779 1.00 91.69 103 ALA A N 1
ATOM 808 C CA . ALA A 1 103 ? -1.651 -7.921 8.217 1.00 91.69 103 ALA A CA 1
ATOM 809 C C . ALA A 1 103 ? -1.665 -9.446 8.411 1.00 91.69 103 ALA A C 1
ATOM 811 O O . ALA A 1 103 ? -2.687 -10.011 8.806 1.00 91.69 103 ALA A O 1
ATOM 812 N N . ARG A 1 104 ? -0.515 -10.105 8.223 1.00 88.81 104 ARG A N 1
ATOM 813 C CA . ARG A 1 104 ? -0.349 -11.544 8.460 1.00 88.81 104 ARG A CA 1
ATOM 814 C C . ARG A 1 104 ? -0.519 -11.920 9.932 1.00 88.81 104 ARG A C 1
ATOM 816 O O . ARG A 1 104 ? -1.223 -12.881 10.227 1.00 88.81 104 ARG A O 1
ATOM 823 N N . GLU A 1 105 ? 0.091 -11.175 10.851 1.00 90.31 105 GLU A N 1
ATOM 824 C CA . GLU A 1 105 ? -0.019 -11.410 12.300 1.00 90.31 105 GLU A CA 1
ATOM 825 C C . GLU A 1 105 ? -1.451 -11.234 12.818 1.00 90.31 105 GLU A C 1
ATOM 827 O O . GLU A 1 105 ? -1.890 -11.973 13.700 1.00 90.31 105 GLU A O 1
ATOM 832 N N . GLN A 1 106 ? -2.197 -10.283 12.253 1.00 89.00 106 GLN A N 1
ATOM 833 C CA . GLN A 1 106 ? -3.594 -10.039 12.618 1.00 89.00 106 GLN A CA 1
ATOM 834 C C . GLN A 1 106 ? -4.594 -10.927 11.856 1.00 89.00 106 GLN A C 1
ATOM 836 O O . GLN A 1 106 ? -5.781 -10.915 12.189 1.00 89.00 106 GLN A O 1
ATOM 841 N N . GLY A 1 107 ? -4.136 -11.715 10.875 1.00 88.56 107 GLY A N 1
ATOM 842 C CA . GLY A 1 107 ? -4.983 -12.588 10.056 1.00 88.56 107 GLY A CA 1
ATOM 843 C C . GLY A 1 107 ? -5.921 -11.832 9.107 1.00 88.56 107 GLY A C 1
ATOM 844 O O . GLY A 1 107 ? -7.055 -12.259 8.905 1.00 88.56 107 GLY A O 1
ATOM 845 N N . LEU A 1 108 ? -5.475 -10.693 8.574 1.00 90.25 108 LEU A N 1
ATOM 846 C CA . LEU A 1 108 ? -6.265 -9.789 7.730 1.00 90.25 108 LEU A CA 1
ATOM 847 C C . LEU A 1 108 ? -6.022 -10.021 6.234 1.00 90.25 108 LEU A C 1
ATOM 849 O O . LEU A 1 108 ? -5.261 -10.896 5.835 1.00 90.25 108 LEU A O 1
ATOM 853 N N . SER A 1 109 ? -6.693 -9.258 5.378 1.00 88.56 109 SER A N 1
ATOM 854 C CA . SER A 1 109 ? -6.361 -9.201 3.953 1.00 88.56 109 SER A CA 1
ATOM 855 C C . SER A 1 109 ? -5.235 -8.202 3.712 1.00 88.56 109 SER A C 1
ATOM 857 O O . SER A 1 109 ? -5.172 -7.173 4.383 1.00 88.56 109 SER A O 1
ATOM 859 N N . PHE A 1 110 ? -4.375 -8.477 2.733 1.00 88.31 110 PHE A N 1
ATOM 860 C CA . PHE A 1 110 ? -3.317 -7.558 2.326 1.00 88.31 110 PHE A CA 1
ATOM 861 C C . PHE A 1 110 ? -3.286 -7.374 0.814 1.00 88.31 110 PHE A C 1
ATOM 863 O O . PHE A 1 110 ? -3.459 -8.334 0.061 1.00 88.31 110 PHE A O 1
ATOM 870 N N . ILE A 1 111 ? -3.075 -6.131 0.392 1.00 87.81 111 ILE A N 1
ATOM 871 C CA . ILE A 1 111 ? -2.838 -5.745 -0.994 1.00 87.81 111 ILE A CA 1
ATOM 872 C C . ILE A 1 111 ? -1.561 -4.915 -1.047 1.00 87.81 111 ILE A C 1
ATOM 874 O O . ILE A 1 111 ? -1.324 -4.038 -0.223 1.00 87.81 111 ILE A O 1
ATOM 878 N N . HIS A 1 112 ? -0.725 -5.179 -2.042 1.00 86.00 112 HIS A N 1
ATOM 879 C CA . HIS A 1 112 ? 0.466 -4.370 -2.239 1.00 86.00 112 HIS A CA 1
ATOM 880 C C . HIS A 1 112 ? 0.116 -3.006 -2.823 1.00 86.00 112 HIS A C 1
ATOM 882 O O . HIS A 1 112 ? -0.689 -2.901 -3.747 1.00 86.00 112 HIS A O 1
ATOM 888 N N . SER A 1 113 ? 0.780 -1.969 -2.327 1.00 86.88 113 SER A N 1
ATOM 889 C CA . SER A 1 113 ? 0.734 -0.650 -2.940 1.00 86.88 113 SER A CA 1
ATOM 890 C C . SER A 1 113 ? 1.315 -0.691 -4.353 1.00 86.88 113 SER A C 1
ATOM 892 O O . SER A 1 113 ? 2.255 -1.437 -4.647 1.00 86.88 113 SER A O 1
ATOM 894 N N . ASP A 1 114 ? 0.750 0.145 -5.217 1.00 88.56 114 ASP A N 1
ATOM 895 C CA . ASP A 1 114 ? 1.216 0.338 -6.583 1.00 88.56 114 ASP A CA 1
ATOM 896 C C . ASP A 1 114 ? 2.705 0.725 -6.611 1.00 88.56 114 ASP A C 1
ATOM 898 O O . ASP A 1 114 ? 3.181 1.541 -5.818 1.00 88.56 114 ASP A O 1
ATOM 902 N N . ILE A 1 115 ? 3.450 0.164 -7.563 1.00 88.50 115 ILE A N 1
ATOM 903 C CA . ILE A 1 115 ? 4.865 0.474 -7.770 1.00 88.50 115 ILE A CA 1
ATOM 904 C C . ILE A 1 115 ? 4.991 1.306 -9.045 1.00 88.50 115 ILE A C 1
ATOM 906 O O . ILE A 1 115 ? 4.815 0.790 -10.149 1.00 88.50 115 ILE A O 1
ATOM 910 N N . GLU A 1 116 ? 5.347 2.587 -8.910 1.00 90.25 116 GLU A N 1
ATOM 911 C CA . GLU A 1 116 ? 5.753 3.403 -10.062 1.00 90.25 116 GLU A CA 1
ATOM 912 C C . GLU A 1 116 ? 7.078 2.854 -10.621 1.00 90.25 116 GLU A C 1
ATOM 914 O O . GLU A 1 116 ? 8.131 2.907 -9.975 1.00 90.25 116 GLU A O 1
ATOM 919 N N . LEU A 1 117 ? 7.016 2.285 -11.825 1.00 90.81 117 LEU A N 1
ATOM 920 C CA . LEU A 1 117 ? 8.148 1.656 -12.504 1.00 90.81 117 LEU A CA 1
ATOM 921 C C . LEU A 1 117 ? 8.933 2.657 -13.345 1.00 90.81 117 LEU A C 1
ATOM 923 O O . LEU A 1 117 ? 10.158 2.574 -13.445 1.00 90.81 117 LEU A O 1
ATOM 927 N N . ALA A 1 118 ? 8.244 3.601 -13.973 1.00 89.06 118 ALA A N 1
ATOM 928 C CA . ALA A 1 118 ? 8.888 4.612 -14.787 1.00 89.06 118 ALA A CA 1
ATOM 929 C C . ALA A 1 118 ? 8.027 5.860 -14.905 1.00 89.06 118 ALA A C 1
ATOM 931 O O . ALA A 1 118 ? 6.804 5.791 -14.960 1.00 89.06 118 ALA A O 1
ATOM 932 N N . ARG A 1 119 ? 8.715 6.992 -15.034 1.00 87.88 119 ARG A N 1
ATOM 933 C CA . ARG A 1 119 ? 8.148 8.266 -15.458 1.00 87.88 119 ARG A CA 1
ATOM 934 C C . ARG A 1 119 ? 9.076 8.886 -16.484 1.00 87.88 119 ARG A C 1
ATOM 936 O O . ARG A 1 119 ? 10.220 9.219 -16.156 1.00 87.88 119 ARG A O 1
ATOM 943 N N . ALA A 1 120 ? 8.642 9.015 -17.727 1.00 82.62 120 ALA A N 1
ATOM 944 C CA . ALA A 1 120 ? 9.394 9.660 -18.795 1.00 82.62 120 ALA A CA 1
ATOM 945 C C . ALA A 1 120 ? 8.681 10.949 -19.201 1.00 82.62 120 ALA A C 1
ATOM 947 O O . ALA A 1 120 ? 7.529 10.922 -19.609 1.00 82.62 120 ALA A O 1
ATOM 948 N N . GLY A 1 121 ? 9.355 12.089 -19.047 1.00 73.88 121 GLY A N 1
ATOM 949 C CA . GLY A 1 121 ? 8.832 13.361 -19.536 1.00 73.88 121 GLY A CA 1
ATOM 950 C C . GLY A 1 121 ? 9.049 13.479 -21.042 1.00 73.88 121 GLY A C 1
ATOM 951 O O . GLY A 1 121 ? 10.169 13.281 -21.515 1.00 73.88 121 GLY A O 1
ATOM 952 N N . ASN A 1 122 ? 8.007 13.853 -21.776 1.00 64.88 122 ASN A N 1
ATOM 953 C CA . ASN A 1 122 ? 8.106 14.275 -23.165 1.00 64.88 122 ASN A CA 1
ATOM 954 C C . ASN A 1 122 ? 8.366 15.782 -23.190 1.00 64.88 122 ASN A C 1
ATOM 956 O O . ASN A 1 122 ? 7.448 16.597 -23.087 1.00 64.88 122 ASN A O 1
ATOM 960 N N . TYR A 1 123 ? 9.647 16.146 -23.321 1.00 54.31 123 TYR A N 1
ATOM 961 C CA . TYR A 1 123 ? 10.119 17.539 -23.352 1.00 54.31 123 TYR A CA 1
ATOM 962 C C . TYR A 1 123 ? 9.432 18.397 -24.425 1.00 54.31 123 TYR A C 1
ATOM 964 O O . TYR A 1 123 ? 9.319 19.605 -24.245 1.00 54.31 123 TYR A O 1
ATOM 972 N N . PHE A 1 124 ? 8.967 17.789 -25.518 1.00 53.91 124 PHE A N 1
ATOM 973 C CA . PHE A 1 124 ? 8.348 18.499 -26.638 1.00 53.91 124 PHE A CA 1
ATOM 974 C C . PHE A 1 124 ? 6.839 18.747 -26.475 1.00 53.91 124 PHE A C 1
ATOM 976 O O . PHE A 1 124 ? 6.311 19.634 -27.136 1.00 53.91 124 PHE A O 1
ATOM 983 N N . GLU A 1 125 ? 6.146 18.016 -25.595 1.00 56.75 125 GLU A N 1
ATOM 984 C CA . GLU A 1 125 ? 4.671 18.023 -25.515 1.00 56.75 125 GLU A CA 1
ATOM 985 C C . GLU A 1 125 ? 4.130 18.398 -24.124 1.00 56.75 125 GLU A C 1
ATOM 987 O O . GLU A 1 125 ? 2.941 18.235 -23.850 1.00 56.75 125 GLU A O 1
ATOM 992 N N . HIS A 1 126 ? 5.002 18.866 -23.216 1.00 62.62 126 HIS A N 1
ATOM 993 C CA . HIS A 1 126 ? 4.671 19.073 -21.796 1.00 62.62 126 HIS A CA 1
ATOM 994 C C . HIS A 1 126 ? 3.930 17.863 -21.200 1.00 62.62 126 HIS A C 1
ATOM 996 O O . HIS A 1 126 ? 2.986 18.000 -20.419 1.00 62.62 126 HIS A O 1
ATOM 1002 N N . GLY A 1 127 ? 4.348 16.673 -21.631 1.00 67.06 127 GLY A N 1
ATOM 1003 C CA . GLY A 1 127 ? 3.688 15.418 -21.334 1.00 67.06 127 GLY A CA 1
ATOM 1004 C C . GLY A 1 127 ? 4.539 14.486 -20.488 1.00 67.06 127 GLY A C 1
ATOM 1005 O O . GLY A 1 127 ? 5.748 14.686 -20.347 1.00 67.06 127 GLY A O 1
ATOM 1006 N N . ALA A 1 128 ? 3.922 13.457 -19.921 1.00 76.94 128 ALA A N 1
ATOM 1007 C CA . ALA A 1 128 ? 4.627 12.403 -19.212 1.00 76.94 128 ALA A CA 1
ATOM 1008 C C . ALA A 1 128 ? 3.981 11.043 -19.472 1.00 76.94 128 ALA A C 1
ATOM 1010 O O . ALA A 1 128 ? 2.765 10.902 -19.355 1.00 76.94 128 ALA A O 1
ATOM 1011 N N . ASP A 1 129 ? 4.824 10.056 -19.756 1.00 82.44 129 ASP A N 1
ATOM 1012 C CA . ASP A 1 129 ? 4.472 8.644 -19.740 1.00 82.44 129 ASP A CA 1
ATOM 1013 C C . ASP A 1 129 ? 4.805 8.083 -18.357 1.00 82.44 129 ASP A C 1
ATOM 1015 O O . ASP A 1 129 ? 5.949 8.174 -17.900 1.00 82.44 129 ASP A O 1
ATOM 1019 N N . ILE A 1 130 ? 3.816 7.516 -17.674 1.00 87.94 130 ILE A N 1
ATOM 1020 C CA . ILE A 1 130 ? 3.964 6.883 -16.363 1.00 87.94 130 ILE A CA 1
ATOM 1021 C C . ILE A 1 130 ? 3.600 5.415 -16.509 1.00 87.94 130 ILE A C 1
ATOM 1023 O O . ILE A 1 130 ? 2.529 5.080 -17.005 1.00 87.94 130 ILE A O 1
ATOM 1027 N N . VAL A 1 131 ? 4.486 4.538 -16.054 1.00 89.00 131 VAL A N 1
ATOM 1028 C CA . VAL A 1 131 ? 4.247 3.097 -15.996 1.00 89.00 131 VAL A CA 1
ATOM 1029 C C . VAL A 1 131 ? 4.168 2.685 -14.536 1.00 89.00 131 VAL A C 1
ATOM 1031 O O . VAL A 1 131 ? 5.110 2.910 -13.774 1.00 89.00 131 VAL A O 1
ATOM 1034 N N . THR A 1 132 ? 3.063 2.049 -14.162 1.00 91.44 132 THR A N 1
ATOM 1035 C CA . THR A 1 132 ? 2.786 1.598 -12.798 1.00 91.44 132 THR A CA 1
ATOM 1036 C C . THR A 1 132 ? 2.441 0.115 -12.796 1.00 91.44 132 THR A C 1
ATOM 1038 O O . THR A 1 132 ? 1.559 -0.323 -13.535 1.00 91.44 132 THR A O 1
ATOM 1041 N N . LEU A 1 133 ? 3.104 -0.659 -11.937 1.00 90.69 133 LEU A N 1
ATOM 1042 C CA . LEU A 1 133 ? 2.663 -2.003 -11.579 1.00 90.69 133 LEU A CA 1
ATOM 1043 C C . LEU A 1 133 ? 1.633 -1.888 -10.459 1.00 90.69 133 LEU A C 1
ATOM 1045 O O . LEU A 1 133 ? 1.961 -1.480 -9.347 1.00 90.69 133 LEU A O 1
ATOM 1049 N N . ARG A 1 134 ? 0.391 -2.232 -10.774 1.00 88.94 134 ARG A N 1
ATOM 1050 C CA . ARG A 1 134 ? -0.765 -2.139 -9.888 1.00 88.94 134 ARG A CA 1
ATOM 1051 C C . ARG A 1 134 ? -1.178 -3.485 -9.354 1.00 88.94 134 ARG A C 1
ATOM 1053 O O . ARG A 1 134 ? -1.052 -4.479 -10.060 1.00 88.94 134 ARG A O 1
ATOM 1060 N N . PHE A 1 135 ? -1.783 -3.493 -8.173 1.00 84.31 135 PHE A N 1
ATOM 1061 C CA . PHE A 1 135 ? -2.312 -4.707 -7.541 1.00 84.31 135 PHE A CA 1
ATOM 1062 C C . PHE A 1 135 ? -3.799 -4.575 -7.202 1.00 84.31 135 PHE A C 1
ATOM 1064 O O . PHE A 1 135 ? -4.245 -4.912 -6.106 1.00 84.31 135 PHE A O 1
ATOM 1071 N N . ARG A 1 136 ? -4.587 -4.064 -8.153 1.00 72.88 136 ARG A N 1
ATOM 1072 C CA . ARG A 1 136 ? -6.018 -3.808 -7.959 1.00 72.88 136 ARG A CA 1
ATOM 1073 C C . ARG A 1 136 ? -6.756 -5.102 -7.621 1.00 72.88 136 ARG A C 1
ATOM 1075 O O . ARG A 1 136 ? -6.741 -6.041 -8.414 1.00 72.88 136 ARG A O 1
ATOM 1082 N N . ASP A 1 137 ? -7.387 -5.143 -6.449 1.00 69.62 137 ASP A N 1
ATOM 1083 C CA . ASP A 1 137 ? -8.137 -6.305 -5.954 1.00 69.62 137 ASP A CA 1
ATOM 1084 C C . ASP A 1 137 ? -7.322 -7.615 -6.031 1.00 69.62 137 ASP A C 1
ATOM 1086 O O . ASP A 1 137 ? -7.843 -8.690 -6.319 1.00 69.62 137 ASP A O 1
ATOM 1090 N N . GLY A 1 138 ? -6.003 -7.510 -5.835 1.00 67.12 138 GLY A N 1
ATOM 1091 C CA . GLY A 1 138 ? -5.055 -8.622 -5.918 1.00 67.12 138 GLY A CA 1
ATOM 1092 C C . GLY A 1 138 ? -4.762 -9.157 -7.314 1.00 67.12 138 GLY A C 1
ATOM 1093 O O . GLY A 1 138 ? -4.043 -10.145 -7.455 1.00 67.12 138 GLY A O 1
ATOM 1094 N N . THR A 1 139 ? -5.247 -8.486 -8.357 1.00 80.25 139 THR A N 1
ATOM 1095 C CA . THR A 1 139 ? -4.851 -8.770 -9.735 1.00 80.25 139 THR A CA 1
ATOM 1096 C C . THR A 1 139 ? -3.701 -7.846 -10.136 1.00 80.25 139 THR A C 1
ATOM 1098 O O . THR A 1 139 ? -3.891 -6.626 -10.172 1.00 80.25 139 THR A O 1
ATOM 1101 N N . PRO A 1 140 ? -2.511 -8.387 -10.455 1.00 87.31 140 PRO A N 1
ATOM 1102 C CA . PRO A 1 140 ? -1.407 -7.572 -10.928 1.00 87.31 140 PRO A CA 1
ATOM 1103 C C . PRO A 1 140 ? -1.703 -7.040 -12.337 1.00 87.31 140 PRO A C 1
ATOM 1105 O O . PRO A 1 140 ? -2.127 -7.779 -13.228 1.00 87.31 140 PRO A O 1
ATOM 1108 N N . GLN A 1 141 ? -1.492 -5.747 -12.552 1.00 90.94 141 GLN A N 1
ATOM 1109 C CA . GLN A 1 141 ? -1.714 -5.082 -13.834 1.00 90.94 141 GLN A CA 1
ATOM 1110 C C . GLN A 1 141 ? -0.590 -4.094 -14.102 1.00 90.94 141 GLN A C 1
ATOM 1112 O O . GLN A 1 141 ? -0.166 -3.366 -13.212 1.00 90.94 141 GLN A O 1
ATOM 1117 N N . LEU A 1 142 ? -0.130 -4.032 -15.340 1.00 90.31 142 LEU A N 1
ATOM 1118 C CA . LEU A 1 142 ? 0.764 -2.985 -15.797 1.00 90.31 142 LEU A CA 1
ATOM 1119 C C . LEU A 1 142 ? -0.092 -1.882 -16.423 1.00 90.31 142 LEU A C 1
ATOM 1121 O O . LEU A 1 142 ? -0.722 -2.106 -17.455 1.00 90.31 142 LEU A O 1
ATOM 1125 N N . ARG A 1 143 ? -0.147 -0.710 -15.790 1.00 90.31 143 ARG A N 1
ATOM 1126 C CA . ARG A 1 143 ? -0.855 0.464 -16.315 1.00 90.31 143 ARG A CA 1
ATOM 1127 C C . ARG A 1 143 ? 0.155 1.450 -16.873 1.00 90.31 143 ARG A C 1
ATOM 1129 O O . ARG A 1 143 ? 1.082 1.844 -16.166 1.00 90.31 143 ARG A O 1
ATOM 1136 N N . GLN A 1 144 ? -0.055 1.863 -18.112 1.00 87.31 144 GLN A N 1
ATOM 1137 C CA . GLN A 1 144 ? 0.683 2.931 -18.760 1.00 87.31 144 GLN A CA 1
ATOM 1138 C C . GLN A 1 144 ? -0.260 4.104 -19.018 1.00 87.31 144 GLN A C 1
ATOM 1140 O O . GLN A 1 144 ? -1.277 3.966 -19.695 1.00 87.31 144 GLN A O 1
ATOM 1145 N N . GLU A 1 145 ? 0.085 5.257 -18.460 1.00 86.06 145 GLU A N 1
ATOM 1146 C CA . GLU A 1 145 ? -0.646 6.506 -18.632 1.00 86.06 145 GLU A CA 1
ATOM 1147 C C . GLU A 1 145 ? 0.230 7.497 -19.376 1.00 86.06 145 GLU A C 1
ATOM 1149 O O . GLU A 1 145 ? 1.338 7.800 -18.936 1.00 86.06 145 GLU A O 1
ATOM 1154 N N . SER A 1 146 ? -0.289 8.026 -20.474 1.00 79.12 146 SER A N 1
ATOM 1155 C CA . SER A 1 146 ? 0.338 9.097 -21.234 1.00 79.12 146 SER A CA 1
ATOM 1156 C C . SER A 1 146 ? -0.486 10.362 -21.060 1.00 79.12 146 SER A C 1
ATOM 1158 O O . SER A 1 146 ? -1.661 10.410 -21.430 1.00 79.12 146 SER A O 1
ATOM 1160 N N . PHE A 1 147 ? 0.135 11.394 -20.505 1.00 72.69 147 PHE A N 1
ATOM 1161 C CA . PHE A 1 147 ? -0.439 12.729 -20.386 1.00 72.69 147 PHE A CA 1
ATOM 1162 C C . PHE A 1 147 ? 0.254 13.642 -21.388 1.00 72.69 147 PHE A C 1
ATOM 1164 O O . PHE A 1 147 ? 1.475 13.718 -21.340 1.00 72.69 147 PHE A O 1
ATOM 1171 N N . CYS A 1 148 ? -0.479 14.380 -22.221 1.00 64.12 148 CYS A N 1
ATOM 1172 C CA . CYS A 1 148 ? 0.064 15.493 -23.003 1.00 64.12 148 CYS A CA 1
AT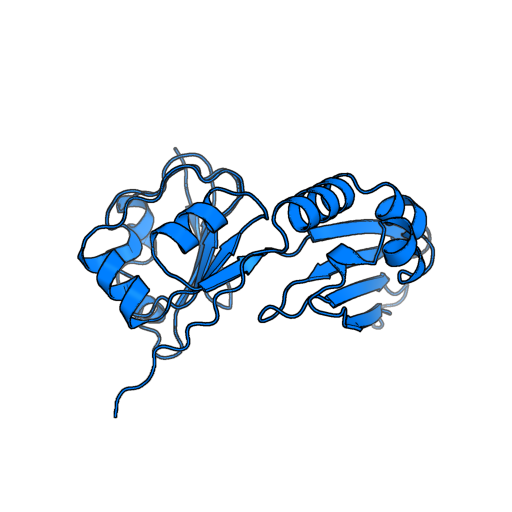OM 1173 C C . CYS A 1 148 ? -0.778 16.750 -22.743 1.00 64.12 148 CYS A C 1
ATOM 1175 O O . CYS A 1 148 ? -2.013 16.718 -22.812 1.00 64.12 148 CYS A O 1
ATOM 1177 N N . GLN A 1 149 ? -0.136 17.882 -22.438 1.00 56.75 149 GLN A N 1
ATOM 1178 C CA . GLN A 1 149 ? -0.861 19.152 -22.408 1.00 56.75 149 GLN A CA 1
ATOM 1179 C C . GLN A 1 149 ? -1.103 19.594 -23.851 1.00 56.75 149 GLN A C 1
ATOM 1181 O O . GLN A 1 149 ? -0.168 19.815 -24.616 1.00 56.75 149 GLN A O 1
ATOM 1186 N N . GLY A 1 150 ? -2.372 19.712 -24.237 1.00 54.84 150 GLY A N 1
ATOM 1187 C CA . GLY A 1 150 ? -2.729 20.211 -25.558 1.00 54.84 150 GLY A CA 1
ATOM 1188 C C . GLY A 1 150 ? -2.188 21.610 -25.809 1.00 54.84 150 GLY A C 1
ATOM 1189 O O . GLY A 1 150 ? -2.329 22.497 -24.972 1.00 54.84 150 GLY A O 1
ATOM 1190 N N . SER A 1 151 ? -1.651 21.842 -27.003 1.00 54.00 151 SER A N 1
ATOM 1191 C CA . SER A 1 151 ? -1.132 23.145 -27.440 1.00 54.00 151 SER A CA 1
ATOM 1192 C C . SER A 1 151 ? -2.230 24.181 -27.750 1.00 54.00 151 SER A C 1
ATOM 1194 O O . SER A 1 151 ? -1.949 25.246 -28.291 1.00 54.00 151 SER A O 1
ATOM 1196 N N . SER A 1 152 ? -3.504 23.887 -27.473 1.00 48.62 152 SER A N 1
ATOM 1197 C CA . SER A 1 152 ? -4.646 24.770 -27.736 1.00 48.62 152 SER A CA 1
ATOM 1198 C C . SER A 1 152 ? -5.705 24.618 -26.648 1.00 48.62 152 SER A C 1
ATOM 1200 O O . SER A 1 152 ? -5.937 23.513 -26.154 1.00 48.62 152 SER A O 1
ATOM 1202 N N . ALA A 1 153 ? -6.341 25.735 -26.279 1.00 45.41 153 ALA A N 1
ATOM 1203 C CA . ALA A 1 153 ? -7.387 25.817 -25.264 1.00 45.41 153 ALA A CA 1
ATOM 1204 C C . ALA A 1 153 ? -8.575 24.900 -25.617 1.00 45.41 153 ALA A C 1
ATOM 1206 O O . ALA A 1 153 ? -9.501 25.316 -26.306 1.00 45.41 153 ALA A O 1
ATOM 1207 N N . GLY A 1 154 ? -8.528 23.639 -25.179 1.00 44.88 154 GLY A N 1
ATOM 1208 C CA . GLY A 1 154 ? -9.654 22.711 -25.296 1.00 44.88 154 GLY A CA 1
ATOM 1209 C C . GLY A 1 154 ? -9.342 21.222 -25.474 1.00 44.88 154 GLY A C 1
ATOM 1210 O O . GLY A 1 154 ? -10.282 20.443 -25.383 1.00 44.88 154 GLY A O 1
ATOM 1211 N N . SER A 1 155 ? -8.095 20.784 -25.703 1.00 43.03 155 SER A N 1
ATOM 1212 C CA . SER A 1 155 ? -7.824 19.349 -25.938 1.00 43.03 155 SER A CA 1
ATOM 1213 C C . SER A 1 155 ? -6.586 18.829 -25.212 1.00 43.03 155 SER A C 1
ATOM 1215 O O . SER A 1 155 ? -5.493 18.853 -25.763 1.00 43.03 155 SER A O 1
ATOM 1217 N N . SER A 1 156 ? -6.744 18.284 -24.006 1.00 50.75 156 SER A N 1
ATOM 1218 C CA . SER A 1 156 ? -5.746 17.381 -23.419 1.00 50.75 156 SER A CA 1
ATOM 1219 C C . SER A 1 156 ? -5.790 16.039 -24.156 1.00 50.75 156 SER A C 1
ATOM 1221 O O . SER A 1 156 ? -6.753 15.288 -24.010 1.00 50.75 156 SER A O 1
ATOM 1223 N N . GLY A 1 157 ? -4.776 15.758 -24.974 1.00 53.97 157 GLY A N 1
ATOM 1224 C CA . GLY A 1 157 ? -4.552 14.426 -25.529 1.00 53.97 157 GLY A CA 1
ATOM 1225 C C . GLY A 1 157 ? -3.896 13.542 -24.473 1.00 53.97 157 GLY A C 1
ATOM 1226 O O . GLY A 1 157 ? -2.938 13.954 -23.824 1.00 53.97 157 GLY A O 1
ATOM 1227 N N . GLY A 1 158 ? -4.424 12.343 -24.271 1.00 65.75 158 GLY A N 1
ATOM 1228 C CA . GLY A 1 158 ? -3.878 11.377 -23.330 1.00 65.75 158 GLY A CA 1
ATOM 1229 C C . GLY A 1 158 ? -4.477 10.003 -23.573 1.00 65.75 158 GLY A C 1
ATOM 1230 O O . GLY A 1 158 ? -5.566 9.885 -24.137 1.00 65.75 158 GLY A O 1
ATOM 1231 N N . GLY A 1 159 ? -3.739 8.972 -23.189 1.00 73.25 159 GLY A N 1
ATOM 1232 C CA . GLY A 1 159 ? -4.130 7.583 -23.373 1.00 73.25 159 GLY A CA 1
ATOM 1233 C C . GLY A 1 159 ? -3.815 6.778 -22.126 1.00 73.25 159 GLY A C 1
ATOM 1234 O O . GLY A 1 159 ? -2.818 7.025 -21.450 1.00 73.25 159 GLY A O 1
ATOM 1235 N N . GLU A 1 160 ? -4.677 5.815 -21.834 1.00 82.94 160 GLU A N 1
ATOM 1236 C CA . GLU A 1 160 ? -4.433 4.806 -20.817 1.00 82.94 160 GLU A CA 1
ATOM 1237 C C . GLU A 1 160 ? -4.438 3.439 -21.489 1.00 82.94 160 GLU A C 1
ATOM 1239 O O . GLU A 1 160 ? -5.397 3.074 -22.171 1.00 82.94 160 GLU A O 1
ATOM 1244 N N . GLU A 1 161 ? -3.378 2.674 -21.266 1.00 84.44 161 GLU A N 1
ATOM 1245 C CA . GLU A 1 161 ? -3.308 1.268 -21.635 1.00 84.44 161 GLU A CA 1
ATOM 1246 C C . GLU A 1 161 ? -3.062 0.442 -20.373 1.00 84.44 161 GLU A C 1
ATOM 1248 O O . GLU A 1 161 ? -2.216 0.774 -19.544 1.00 84.44 161 GLU A O 1
ATOM 1253 N N . THR A 1 162 ? -3.817 -0.644 -20.217 1.00 87.62 162 THR A N 1
ATOM 1254 C CA . THR A 1 162 ? -3.659 -1.571 -19.094 1.00 87.62 162 THR A CA 1
ATOM 1255 C C . THR A 1 162 ? -3.454 -2.979 -19.626 1.00 87.62 162 THR A C 1
ATOM 1257 O O . THR A 1 162 ? -4.266 -3.483 -20.401 1.00 87.62 162 THR A O 1
ATOM 1260 N N . VAL A 1 163 ? -2.385 -3.629 -19.176 1.00 88.75 163 VAL A N 1
ATOM 1261 C CA . VAL A 1 163 ? -2.075 -5.029 -19.471 1.00 88.75 163 VAL A CA 1
ATOM 1262 C C . VAL A 1 163 ? -2.249 -5.835 -18.191 1.00 88.75 163 VAL A C 1
ATOM 1264 O O . VAL A 1 163 ? -1.537 -5.628 -17.208 1.00 88.75 163 VAL A O 1
ATOM 1267 N N . SER A 1 164 ? -3.209 -6.759 -18.176 1.00 88.50 164 SER A N 1
ATOM 1268 C CA . SER A 1 164 ? -3.377 -7.678 -17.049 1.00 88.50 164 SER A CA 1
ATOM 1269 C C . SER A 1 164 ? -2.243 -8.696 -17.025 1.00 88.50 164 SER A C 1
ATOM 1271 O O . SER A 1 164 ? -1.976 -9.367 -18.022 1.00 88.50 164 SER A O 1
ATOM 1273 N N . LEU A 1 165 ? -1.593 -8.831 -15.873 1.00 87.19 165 LEU A N 1
ATOM 1274 C CA . LEU A 1 165 ? -0.570 -9.839 -15.646 1.00 87.19 165 LEU A CA 1
ATOM 1275 C C . LEU A 1 165 ? -1.212 -11.063 -14.994 1.00 87.19 165 LEU A C 1
ATOM 1277 O O . LEU A 1 165 ? -2.187 -10.964 -14.246 1.00 87.19 165 LEU A O 1
ATOM 1281 N N . ARG A 1 166 ? -0.654 -12.245 -15.263 1.00 85.81 166 ARG A N 1
ATOM 1282 C CA . ARG A 1 166 ? -1.031 -13.443 -14.509 1.00 85.81 166 ARG A CA 1
ATOM 1283 C C . ARG A 1 166 ? -0.636 -13.269 -13.044 1.00 85.81 166 ARG A C 1
ATOM 1285 O O . ARG A 1 166 ? 0.372 -12.634 -12.749 1.00 85.81 166 ARG A O 1
ATOM 1292 N N . SER A 1 167 ? -1.375 -13.884 -12.127 1.00 81.19 167 SER A N 1
ATOM 1293 C CA . SER A 1 167 ? -1.062 -13.828 -10.693 1.00 81.19 167 SER A CA 1
ATOM 1294 C C . SER A 1 167 ? 0.330 -14.373 -10.359 1.00 81.19 167 SER A C 1
ATOM 1296 O O . SER A 1 167 ? 0.935 -13.926 -9.397 1.00 81.19 167 SER A O 1
ATOM 1298 N N . ASP A 1 168 ? 0.869 -15.286 -11.168 1.00 84.88 168 ASP A N 1
ATOM 1299 C CA . ASP A 1 168 ? 2.191 -15.899 -11.022 1.00 84.88 168 ASP A CA 1
ATOM 1300 C C . ASP A 1 168 ? 3.297 -15.227 -11.860 1.00 84.88 168 ASP A C 1
ATOM 1302 O O . ASP A 1 168 ? 4.393 -15.778 -11.970 1.00 84.88 168 ASP A O 1
ATOM 1306 N N . PHE A 1 169 ? 3.056 -14.037 -12.431 1.00 88.38 169 PHE A N 1
ATOM 1307 C CA . PHE A 1 169 ? 3.986 -13.391 -13.373 1.00 88.38 169 PHE A CA 1
ATOM 1308 C C . PHE A 1 169 ? 5.413 -13.240 -12.831 1.00 88.38 169 PHE A C 1
ATOM 1310 O O . PHE A 1 169 ? 6.377 -13.376 -13.580 1.00 88.38 169 PHE A O 1
ATOM 1317 N N . TYR A 1 170 ? 5.564 -13.000 -11.525 1.00 87.06 170 TYR A N 1
ATOM 1318 C CA . TYR A 1 170 ? 6.860 -12.823 -10.873 1.00 87.06 170 TYR A CA 1
ATOM 1319 C C . TYR A 1 170 ? 7.745 -14.076 -10.963 1.00 87.06 170 TYR A C 1
ATOM 1321 O O . TYR A 1 170 ? 8.967 -13.959 -10.867 1.00 87.06 170 TYR A O 1
ATOM 1329 N N . LYS A 1 171 ? 7.165 -15.268 -11.175 1.00 86.88 171 LYS A N 1
ATOM 1330 C CA . LYS A 1 171 ? 7.908 -16.529 -11.332 1.00 86.88 171 LYS A CA 1
ATOM 1331 C C . LYS A 1 171 ? 8.578 -16.642 -12.696 1.00 86.88 171 LYS A C 1
ATOM 1333 O O . LYS A 1 171 ? 9.665 -17.202 -12.789 1.00 86.88 171 LYS A O 1
ATOM 1338 N N . THR A 1 172 ? 7.938 -16.122 -13.739 1.00 87.88 172 THR A N 1
ATOM 1339 C CA . THR A 1 172 ? 8.353 -16.351 -15.130 1.00 87.88 172 THR A CA 1
ATOM 1340 C C . THR A 1 172 ? 8.942 -15.116 -15.791 1.00 87.88 172 THR A C 1
ATOM 1342 O O . THR A 1 172 ? 9.842 -15.254 -16.609 1.00 87.88 172 THR A O 1
ATOM 1345 N N . LEU A 1 173 ? 8.452 -13.922 -15.453 1.00 91.62 173 LEU A N 1
ATOM 1346 C CA . LEU A 1 173 ? 8.853 -12.678 -16.104 1.00 91.62 173 LEU A CA 1
ATOM 1347 C C . LEU A 1 173 ? 10.052 -12.045 -15.401 1.00 91.62 173 LEU A C 1
ATOM 1349 O O . LEU A 1 173 ? 10.090 -11.926 -14.173 1.00 91.62 173 LEU A O 1
ATOM 1353 N N . SER A 1 174 ? 11.032 -11.621 -16.190 1.00 92.38 174 SER A N 1
ATOM 1354 C CA . SER A 1 174 ? 12.145 -10.763 -15.792 1.00 92.38 174 SER A CA 1
ATOM 1355 C C . SER A 1 174 ? 11.777 -9.274 -15.876 1.00 92.38 174 SER A C 1
ATOM 1357 O O . SER A 1 174 ? 10.706 -8.903 -16.355 1.00 92.38 174 SER A O 1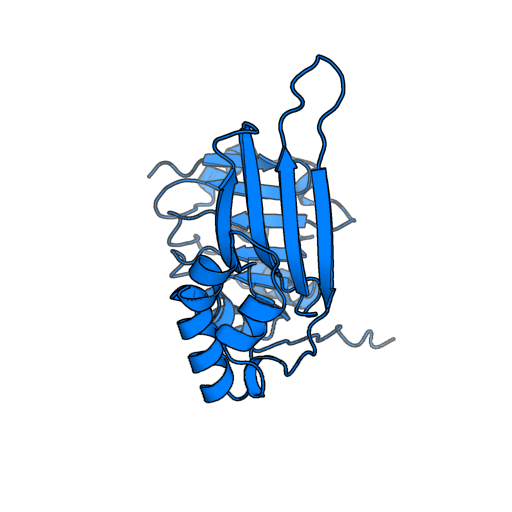
ATOM 1359 N N . GLN A 1 175 ? 12.677 -8.395 -15.420 1.00 91.69 175 GLN A N 1
ATOM 1360 C CA . GLN A 1 175 ? 12.510 -6.946 -15.611 1.00 91.69 175 GLN A CA 1
ATOM 1361 C C . GLN A 1 175 ? 12.479 -6.558 -17.091 1.00 91.69 175 GLN A C 1
ATOM 1363 O O . GLN A 1 175 ? 11.812 -5.594 -17.450 1.00 91.69 175 GLN A O 1
ATOM 1368 N N . GLU A 1 176 ? 13.204 -7.299 -17.930 1.00 92.38 176 GLU A N 1
ATOM 1369 C CA . GLU A 1 176 ? 13.241 -7.083 -19.373 1.00 92.38 176 GLU A CA 1
ATOM 1370 C C . GLU A 1 176 ? 11.916 -7.479 -20.022 1.00 92.38 176 GLU A C 1
ATOM 1372 O O . GLU A 1 176 ? 11.351 -6.658 -20.732 1.00 92.38 176 GLU A O 1
ATOM 1377 N N . ASP A 1 177 ? 11.344 -8.631 -19.658 1.00 92.56 177 ASP A N 1
ATOM 1378 C CA . ASP A 1 177 ? 10.028 -9.047 -20.166 1.00 92.56 177 ASP A CA 1
ATOM 1379 C C . ASP A 1 177 ? 8.926 -8.043 -19.789 1.00 92.56 177 ASP A C 1
ATOM 1381 O O . ASP A 1 177 ? 8.051 -7.734 -20.592 1.00 92.56 177 ASP A O 1
ATOM 1385 N N . ILE A 1 178 ? 8.968 -7.500 -18.564 1.00 91.19 178 ILE A N 1
ATOM 1386 C CA . ILE A 1 178 ? 8.024 -6.457 -18.128 1.00 91.19 178 ILE A CA 1
ATOM 1387 C C . ILE A 1 178 ? 8.275 -5.149 -18.887 1.00 91.19 178 ILE A C 1
ATOM 1389 O O . ILE A 1 178 ? 7.322 -4.461 -19.251 1.00 91.19 178 ILE A O 1
ATOM 1393 N N . ALA A 1 179 ? 9.536 -4.797 -19.147 1.00 90.38 179 ALA A N 1
ATOM 1394 C CA . ALA A 1 179 ? 9.877 -3.617 -19.932 1.00 90.38 179 ALA A CA 1
ATOM 1395 C C . ALA A 1 179 ? 9.423 -3.747 -21.395 1.00 90.38 179 ALA A C 1
ATOM 1397 O O . ALA A 1 179 ? 8.921 -2.768 -21.936 1.00 90.38 179 ALA A O 1
ATOM 1398 N N . ASP A 1 180 ? 9.525 -4.931 -22.005 1.00 89.88 180 ASP A N 1
ATOM 1399 C CA . ASP A 1 180 ? 9.058 -5.214 -23.372 1.00 89.88 180 ASP A CA 1
ATOM 1400 C C . ASP A 1 180 ? 7.531 -5.085 -23.515 1.00 89.88 180 ASP A C 1
ATOM 1402 O O . ASP A 1 180 ? 7.025 -4.770 -24.592 1.00 89.88 180 ASP A O 1
ATOM 1406 N N . MET A 1 181 ? 6.780 -5.277 -22.423 1.00 88.56 181 MET A N 1
ATOM 1407 C CA . MET A 1 181 ? 5.334 -5.013 -22.376 1.00 88.56 181 MET A CA 1
ATOM 1408 C C . MET A 1 181 ? 5.000 -3.515 -22.288 1.00 88.56 181 MET A C 1
ATOM 1410 O O . MET A 1 181 ? 3.849 -3.134 -22.504 1.00 88.56 181 MET A O 1
ATOM 1414 N N . CYS A 1 182 ? 5.979 -2.664 -21.967 1.00 83.00 182 CYS A N 1
ATOM 1415 C CA . CYS A 1 182 ? 5.823 -1.213 -21.892 1.00 83.00 182 CYS A CA 1
ATOM 1416 C C . CYS A 1 182 ? 6.216 -0.566 -23.224 1.00 83.00 182 CYS A C 1
ATOM 1418 O O . CYS A 1 182 ? 7.201 -0.949 -23.855 1.00 83.00 182 CYS A O 1
ATOM 1420 N N . ARG A 1 183 ? 5.518 0.493 -23.642 1.00 71.75 183 ARG A N 1
ATOM 1421 C CA . ARG A 1 183 ? 5.900 1.216 -24.864 1.00 71.75 183 ARG A CA 1
ATOM 1422 C C . ARG A 1 183 ? 7.009 2.242 -24.627 1.00 71.75 183 ARG A C 1
ATOM 1424 O O . ARG A 1 183 ? 7.005 2.977 -23.639 1.00 71.75 183 ARG A O 1
ATOM 1431 N N . GLY A 1 184 ? 7.876 2.378 -25.632 1.00 72.25 184 GLY A N 1
ATOM 1432 C CA . GLY A 1 184 ? 8.616 3.608 -25.924 1.00 72.25 184 GLY A CA 1
ATOM 1433 C C . GLY A 1 184 ? 9.640 4.048 -24.873 1.00 72.25 184 GLY A C 1
ATOM 1434 O O . GLY A 1 184 ? 10.532 3.295 -24.482 1.00 72.25 184 GLY A O 1
ATOM 1435 N N . SER A 1 185 ? 9.540 5.317 -24.467 1.00 75.44 185 SER A N 1
ATOM 1436 C CA . SER A 1 185 ? 10.526 6.077 -23.678 1.00 75.44 185 SER A CA 1
ATOM 1437 C C . SER A 1 185 ? 10.746 5.545 -22.251 1.00 75.44 185 SER A C 1
ATOM 1439 O O . SER A 1 185 ? 11.770 5.837 -21.625 1.00 75.44 185 SER A O 1
ATOM 1441 N N . CYS A 1 186 ? 9.817 4.731 -21.745 1.00 83.75 186 CYS A N 1
ATOM 1442 C CA . CYS A 1 186 ? 9.875 4.136 -20.413 1.00 83.75 186 CYS A CA 1
ATOM 1443 C C . CYS A 1 186 ? 10.673 2.827 -20.352 1.00 83.75 186 CYS A C 1
ATOM 1445 O O . CYS A 1 186 ? 11.090 2.458 -19.254 1.00 83.75 186 CYS A O 1
ATOM 1447 N N . TYR A 1 187 ? 10.953 2.166 -21.486 1.00 87.75 187 TYR A N 1
ATOM 1448 C CA . TYR A 1 187 ? 11.595 0.841 -21.532 1.00 87.75 187 TYR A CA 1
ATOM 1449 C C . TYR A 1 187 ? 12.834 0.747 -20.636 1.00 87.75 187 TYR A C 1
ATOM 1451 O O . TYR A 1 187 ? 12.889 -0.053 -19.703 1.00 87.75 187 TYR A O 1
ATOM 1459 N N . LYS A 1 188 ? 13.816 1.630 -20.863 1.00 87.31 188 LYS A N 1
ATOM 1460 C CA . LYS A 1 188 ? 15.080 1.610 -20.117 1.00 87.31 188 LYS A CA 1
ATOM 1461 C C . LYS A 1 188 ? 14.859 1.834 -18.619 1.00 87.31 188 LYS A C 1
ATOM 1463 O O . LYS A 1 188 ? 15.474 1.159 -17.801 1.00 87.31 188 LYS A O 1
ATOM 1468 N N . LYS A 1 189 ? 13.948 2.747 -18.264 1.00 89.31 189 LYS A N 1
ATOM 1469 C CA . LYS A 1 189 ? 13.630 3.063 -16.866 1.00 89.31 189 LYS A CA 1
ATOM 1470 C C . LYS A 1 189 ? 12.970 1.886 -16.154 1.00 89.31 189 LYS A C 1
ATOM 1472 O O . LYS A 1 189 ? 13.310 1.643 -15.006 1.00 89.31 189 LYS A O 1
ATOM 1477 N N . VAL A 1 190 ? 12.083 1.151 -16.829 1.00 90.00 190 VAL A N 1
ATOM 1478 C CA . VAL A 1 190 ? 11.457 -0.067 -16.288 1.00 90.00 190 VAL A CA 1
ATOM 1479 C C . VAL A 1 190 ? 12.489 -1.190 -16.151 1.00 90.00 190 VAL A C 1
ATOM 1481 O O . VAL A 1 190 ? 12.610 -1.784 -15.077 1.00 90.00 190 VAL A O 1
ATOM 1484 N N . LYS A 1 191 ? 13.287 -1.435 -17.200 1.00 91.19 191 LYS A N 1
ATOM 1485 C CA . LYS A 1 191 ? 14.327 -2.478 -17.222 1.00 91.19 191 LYS A CA 1
ATOM 1486 C C . LYS A 1 191 ? 15.353 -2.300 -16.103 1.00 91.19 191 LYS A C 1
ATOM 1488 O O . LYS A 1 191 ? 15.763 -3.277 -15.488 1.00 91.19 191 LYS A O 1
ATOM 1493 N N . GLU A 1 192 ? 15.738 -1.059 -15.818 1.00 90.81 192 GLU A N 1
ATOM 1494 C CA . GLU A 1 192 ? 16.729 -0.711 -14.793 1.00 90.81 192 GLU A CA 1
ATOM 1495 C C . GLU A 1 192 ? 16.086 -0.328 -13.444 1.00 90.81 192 GLU A C 1
ATOM 1497 O O . GLU A 1 192 ? 16.789 0.103 -12.530 1.00 90.81 192 GLU A O 1
ATOM 1502 N N . ASN A 1 193 ? 14.761 -0.475 -13.281 1.00 91.94 193 ASN A N 1
ATOM 1503 C CA . ASN A 1 193 ? 14.074 -0.031 -12.069 1.00 91.94 193 ASN A CA 1
ATOM 1504 C C . ASN A 1 193 ? 14.491 -0.882 -10.846 1.00 91.94 193 ASN A C 1
ATOM 1506 O O . ASN A 1 193 ? 14.197 -2.081 -10.795 1.00 91.94 193 ASN A O 1
ATOM 1510 N N . PRO A 1 194 ? 15.108 -0.289 -9.807 1.00 89.88 194 PRO A N 1
ATOM 1511 C CA . PRO A 1 194 ? 15.584 -1.050 -8.654 1.00 89.88 194 PRO A CA 1
ATOM 1512 C C . PRO A 1 194 ? 14.444 -1.588 -7.777 1.00 89.88 194 PRO A C 1
ATOM 1514 O O . PRO A 1 194 ? 14.591 -2.654 -7.177 1.00 89.88 194 PRO A O 1
ATOM 1517 N N . LYS A 1 195 ? 13.298 -0.891 -7.712 1.00 89.25 195 LYS A N 1
ATOM 1518 C CA . LYS A 1 195 ? 12.122 -1.350 -6.955 1.00 89.25 195 LYS A CA 1
ATOM 1519 C C . LYS A 1 195 ? 11.529 -2.607 -7.589 1.00 89.25 195 LYS A C 1
ATOM 1521 O O . LYS A 1 195 ? 11.243 -3.559 -6.869 1.00 89.25 195 LYS A O 1
ATOM 1526 N N . LEU A 1 196 ? 11.425 -2.648 -8.920 1.00 90.31 196 LEU A N 1
ATOM 1527 C CA . LEU A 1 196 ? 10.959 -3.823 -9.659 1.00 90.31 196 LEU A CA 1
ATOM 1528 C C . LEU A 1 196 ? 11.894 -5.017 -9.467 1.00 90.31 196 LEU A C 1
ATOM 1530 O O . LEU A 1 196 ? 11.431 -6.117 -9.177 1.00 90.31 196 LEU A O 1
ATOM 1534 N N . GLY A 1 197 ? 13.206 -4.798 -9.587 1.00 89.69 197 GLY A N 1
ATOM 1535 C CA . GLY A 1 197 ? 14.201 -5.850 -9.374 1.00 89.69 197 GLY A CA 1
ATOM 1536 C C . GLY A 1 197 ? 14.140 -6.434 -7.964 1.00 89.69 197 GLY A C 1
ATOM 1537 O O . GLY A 1 197 ? 14.099 -7.655 -7.798 1.00 89.69 197 GLY A O 1
ATOM 1538 N N . LYS A 1 198 ? 14.058 -5.568 -6.943 1.00 89.44 198 LYS A N 1
ATOM 1539 C CA . LYS A 1 198 ? 13.882 -5.989 -5.545 1.00 89.44 198 LYS A CA 1
ATOM 1540 C C . LYS A 1 198 ? 12.577 -6.769 -5.359 1.00 89.44 198 LYS A C 1
ATOM 1542 O O . LYS A 1 198 ? 12.609 -7.841 -4.762 1.00 89.44 198 LYS A O 1
ATOM 1547 N N . PHE A 1 199 ? 11.465 -6.264 -5.896 1.00 88.81 199 PHE A N 1
ATOM 1548 C CA . PHE A 1 199 ? 10.159 -6.920 -5.826 1.00 88.81 199 PHE A CA 1
ATOM 1549 C C . PHE A 1 199 ? 10.197 -8.325 -6.437 1.00 88.81 199 PHE A C 1
ATOM 1551 O O . PHE A 1 199 ? 9.876 -9.290 -5.751 1.00 88.81 199 PHE A O 1
ATOM 1558 N N . LEU A 1 200 ? 10.647 -8.470 -7.689 1.00 90.25 200 LEU A N 1
ATOM 1559 C CA . LEU A 1 200 ? 10.682 -9.766 -8.377 1.00 90.25 200 LEU A CA 1
ATOM 1560 C C . LEU A 1 200 ? 11.574 -10.774 -7.654 1.00 90.25 200 LEU A C 1
ATOM 1562 O O . LEU A 1 200 ? 11.209 -11.941 -7.532 1.00 90.25 200 LEU A O 1
ATOM 1566 N N . LYS A 1 201 ? 12.737 -10.332 -7.163 1.00 89.25 201 LYS A N 1
ATOM 1567 C CA . LYS A 1 201 ? 13.648 -11.192 -6.405 1.00 89.25 201 LYS A CA 1
ATOM 1568 C C . LYS A 1 201 ? 12.972 -11.730 -5.144 1.00 89.25 201 LYS A C 1
ATOM 1570 O O . LYS A 1 201 ? 12.913 -12.943 -4.961 1.00 89.25 201 LYS A O 1
ATOM 1575 N N . LEU A 1 202 ? 12.434 -10.845 -4.309 1.00 86.50 202 LEU A N 1
ATOM 1576 C CA . LEU A 1 202 ? 11.840 -11.250 -3.039 1.00 86.50 202 LEU A CA 1
ATOM 1577 C C . LEU A 1 202 ? 10.535 -12.038 -3.228 1.00 86.50 202 LEU A C 1
ATOM 1579 O O . LEU A 1 202 ? 10.300 -13.003 -2.508 1.00 86.50 202 LEU A O 1
ATOM 1583 N N . ALA A 1 203 ? 9.708 -11.676 -4.213 1.00 86.12 203 ALA A N 1
ATOM 1584 C CA . ALA A 1 203 ? 8.486 -12.412 -4.535 1.00 86.12 203 ALA A CA 1
ATOM 1585 C C . ALA A 1 203 ? 8.789 -13.855 -4.972 1.00 86.12 203 ALA A C 1
ATOM 1587 O O . ALA A 1 203 ? 8.040 -14.769 -4.641 1.00 86.12 203 ALA A O 1
ATOM 1588 N N . ARG A 1 204 ? 9.908 -14.094 -5.673 1.00 88.50 204 ARG A N 1
ATOM 1589 C CA . ARG A 1 204 ? 10.368 -15.455 -6.006 1.00 88.50 204 ARG A CA 1
ATOM 1590 C C . ARG A 1 204 ? 10.868 -16.211 -4.779 1.00 88.50 204 ARG A C 1
ATOM 1592 O O . ARG A 1 204 ? 10.530 -17.377 -4.617 1.00 88.50 204 ARG A O 1
ATOM 1599 N N . GLU A 1 205 ? 11.653 -15.559 -3.923 1.00 85.94 205 GLU A N 1
ATOM 1600 C CA . GLU A 1 205 ? 12.199 -16.170 -2.701 1.00 85.94 205 GLU A CA 1
ATOM 1601 C C . GLU A 1 205 ? 11.099 -16.587 -1.714 1.00 85.94 205 GLU A C 1
ATOM 1603 O O . GLU A 1 205 ? 11.224 -17.615 -1.052 1.00 85.94 205 GLU A O 1
ATOM 1608 N N . LYS A 1 206 ? 10.005 -15.824 -1.646 1.00 77.94 206 LYS A N 1
ATOM 1609 C CA . LYS A 1 206 ? 8.859 -16.092 -0.765 1.00 77.94 206 LYS A CA 1
ATOM 1610 C C . LYS A 1 206 ? 7.770 -16.977 -1.398 1.00 77.94 206 LYS A C 1
ATOM 1612 O O . LYS A 1 206 ? 6.709 -17.132 -0.804 1.00 77.94 206 LYS A O 1
ATOM 1617 N N . ASP A 1 207 ? 8.031 -17.550 -2.581 1.00 72.44 207 ASP A N 1
ATOM 1618 C CA . ASP A 1 207 ? 7.073 -18.310 -3.410 1.00 72.44 207 ASP A CA 1
ATOM 1619 C C . ASP A 1 207 ? 5.730 -17.589 -3.624 1.00 72.44 207 ASP A C 1
ATOM 1621 O O . ASP A 1 207 ? 4.653 -18.183 -3.696 1.00 72.44 207 ASP A O 1
ATOM 1625 N N . GLY A 1 208 ? 5.806 -16.270 -3.732 1.00 64.81 208 GLY A N 1
ATOM 1626 C CA . GLY A 1 208 ? 4.661 -15.404 -3.875 1.00 64.81 208 GLY A CA 1
ATOM 1627 C C . GLY A 1 208 ? 4.682 -14.211 -2.955 1.00 64.81 208 GLY A C 1
ATOM 1628 O O . GLY A 1 208 ? 5.593 -13.956 -2.173 1.00 64.81 208 GLY A O 1
ATOM 1629 N N . PHE A 1 209 ? 3.635 -13.438 -3.141 1.00 65.31 209 PHE A N 1
ATOM 1630 C CA . PHE A 1 209 ? 3.330 -12.221 -2.436 1.00 65.31 209 PHE A CA 1
ATOM 1631 C C . PHE A 1 209 ? 1.965 -12.502 -1.788 1.00 65.31 209 PHE A C 1
ATOM 1633 O O . PHE A 1 209 ? 1.089 -13.086 -2.433 1.00 65.31 209 PHE A O 1
ATOM 1640 N N . TRP A 1 210 ? 1.848 -12.318 -0.470 1.00 57.00 210 TRP A N 1
ATOM 1641 C CA . TRP A 1 210 ? 0.739 -12.895 0.298 1.00 57.00 210 TRP A CA 1
ATOM 1642 C C . TRP A 1 210 ? -0.576 -12.163 -0.002 1.00 57.00 210 TRP A C 1
ATOM 1644 O O . TRP A 1 210 ? -0.760 -11.020 0.405 1.00 57.00 210 TRP A O 1
ATOM 1654 N N . PHE A 1 211 ? -1.505 -12.849 -0.682 1.00 55.12 211 PHE A N 1
ATOM 1655 C CA . PHE A 1 211 ? -2.905 -12.433 -0.822 1.00 55.12 211 PHE A CA 1
ATOM 1656 C C . PHE A 1 211 ? -3.783 -13.344 0.012 1.00 55.12 211 PHE A C 1
ATOM 1658 O O . PHE A 1 211 ? -4.006 -14.507 -0.322 1.00 55.12 211 PHE A O 1
ATOM 1665 N N . SER A 1 212 ? -4.319 -12.791 1.088 1.00 49.16 212 SER A N 1
ATOM 1666 C CA . SER A 1 212 ? -5.426 -13.390 1.814 1.00 49.16 212 SER A CA 1
ATOM 1667 C C . SER A 1 212 ? -6.702 -12.680 1.360 1.00 49.16 212 SER A C 1
ATOM 1669 O O . SER A 1 212 ? -6.937 -11.524 1.694 1.00 49.16 212 SER A O 1
ATOM 1671 N N . PHE A 1 213 ? -7.522 -13.356 0.552 1.00 47.19 213 PHE A N 1
ATOM 1672 C CA . PHE A 1 213 ? -8.949 -13.051 0.442 1.00 47.19 213 PHE A CA 1
ATOM 1673 C C . PHE A 1 213 ? -9.688 -14.034 1.341 1.00 47.19 213 PHE A C 1
ATOM 1675 O O . PHE A 1 213 ? -10.363 -14.948 0.870 1.00 47.19 213 PHE A O 1
ATOM 1682 N N . SER A 1 214 ? -9.568 -13.878 2.654 1.00 37.09 214 SER A N 1
ATOM 1683 C CA . SER A 1 214 ? -10.597 -14.414 3.533 1.00 37.09 214 SER A CA 1
ATOM 1684 C C . SER A 1 214 ? -11.802 -13.484 3.422 1.00 37.09 214 SER A C 1
ATOM 1686 O O . SER A 1 214 ? -11.964 -12.542 4.192 1.00 37.09 214 SER A O 1
ATOM 1688 N N . LYS A 1 215 ? -12.702 -13.753 2.463 1.00 35.59 215 LYS A N 1
ATOM 1689 C CA . LYS A 1 215 ? -14.102 -13.388 2.716 1.00 35.59 215 LYS A CA 1
ATOM 1690 C C . LYS A 1 215 ? -14.445 -14.051 4.051 1.00 35.59 215 LYS A C 1
ATOM 1692 O O . LYS A 1 215 ? -14.248 -15.266 4.140 1.00 35.59 215 LYS A O 1
ATOM 1697 N N . PRO A 1 216 ? -14.905 -13.322 5.082 1.00 35.56 216 PRO A N 1
ATOM 1698 C CA . PRO A 1 216 ? -15.478 -13.998 6.228 1.00 35.56 216 PRO A CA 1
ATOM 1699 C C . PRO A 1 216 ? -16.576 -14.902 5.672 1.00 35.56 216 PRO A C 1
ATOM 1701 O O . PRO A 1 216 ? -17.453 -14.439 4.937 1.00 35.56 216 PRO A O 1
ATOM 1704 N N . GLU A 1 217 ? -16.467 -16.206 5.932 1.00 31.70 217 GLU A N 1
ATOM 1705 C CA . GLU A 1 217 ? -17.583 -17.113 5.721 1.00 31.70 217 GLU A CA 1
ATOM 1706 C C . GLU A 1 217 ? -18.758 -16.497 6.472 1.00 31.70 217 GLU A C 1
ATOM 1708 O O . GLU A 1 217 ? -18.768 -16.447 7.705 1.00 31.70 217 GLU A O 1
ATOM 1713 N N . VAL A 1 218 ? -19.729 -15.973 5.726 1.00 35.25 218 VAL A N 1
ATOM 1714 C CA . VAL A 1 218 ? -21.034 -15.656 6.282 1.00 35.25 218 VAL A CA 1
ATOM 1715 C C . VAL A 1 218 ? -21.626 -17.012 6.632 1.00 35.25 218 VAL A C 1
ATOM 1717 O O . VAL A 1 218 ? -22.242 -17.671 5.797 1.00 35.25 218 VAL A O 1
ATOM 1720 N N . LYS A 1 219 ? -21.347 -17.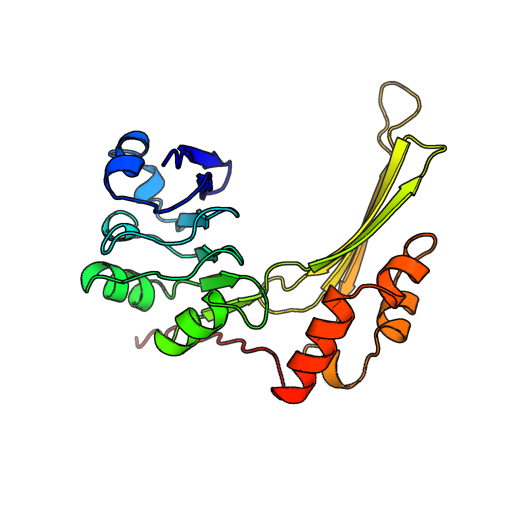482 7.849 1.00 33.28 219 LYS A N 1
ATOM 1721 C CA . LYS A 1 219 ? -22.119 -18.555 8.457 1.00 33.28 219 LYS A CA 1
ATOM 1722 C C . LYS A 1 219 ? -23.524 -17.990 8.631 1.00 33.28 219 LYS A C 1
ATOM 1724 O O . LYS A 1 219 ? -23.731 -17.118 9.473 1.00 33.28 219 LYS A O 1
ATOM 1729 N N . GLY A 1 220 ? -24.412 -18.395 7.724 1.00 38.22 220 GLY A N 1
ATOM 1730 C CA . GLY A 1 220 ? -25.854 -18.224 7.876 1.00 38.22 220 GLY A CA 1
ATOM 1731 C C . GLY A 1 220 ? -26.392 -19.013 9.058 1.00 38.22 220 GLY A C 1
ATOM 1732 O O . GLY A 1 220 ? -25.666 -19.902 9.565 1.00 38.22 220 GLY A O 1
#

Radius of gyration: 19.57 Å; chains: 1; bounding box: 43×44×50 Å

Foldseek 3Di:
DDWAWDDDPQATEIDDAEEAELVNCPVVPPPCQLVPQVAHEYEYDPRYAEYDECSCLSNLRHAEYEDEQNYDYYHYDPSNLCSCVVNLHEYEYAFPGPRLVVCVVSVGFYFYDKDFQFWDQDPVFRKIWTWIFGQVVHWTKIKIKIWGDDPDPPDTDIDIDIDTDDSQCLVPDALQNVLVVDDDPCSVSSSPRPSRVVCSVVCVVVVHGDGDPPPPPPPD

pLDDT: mean 80.97, std 15.56, range [31.7, 95.5]

Secondary structure (DSSP, 8-state):
--PEEEEETTEEEEESSEEE-GGGGGGTTT-GGGG-TT-EEEEEPTTEEEE-TTGGGG-TTEEEEE--TT--B-PPPHHHHHHHHHHTPEEEE-TTSHHHHHHHHHT-EEEEPPEEEEEEEETTTTEEEEEEEEEETTEEEEEEEEE---SSTT---EEEEEEEPPTTHHHH--HHHHHHTS-GGGHHHHHT-HHHHHHHHHHHHTTS------------